Protein AF-C5BWX2-F1 (afdb_monomer)

Solvent-accessible surface area (backbone atoms only — not comparable to full-atom values): 15804 Å² total; per-residue (Å²): 140,82,81,88,73,75,87,66,73,76,82,68,91,39,74,36,52,56,42,40,45,64,75,70,46,86,68,67,69,78,77,65,61,65,49,67,64,48,32,68,63,69,70,42,79,55,42,66,63,49,41,68,62,69,69,54,64,40,29,57,38,23,46,51,8,52,49,30,32,51,51,14,53,51,30,50,54,52,28,53,50,52,53,50,54,53,53,62,56,46,77,82,47,74,57,73,69,42,52,52,50,53,53,50,52,49,55,50,32,56,52,36,49,57,50,19,55,52,32,32,53,43,9,50,43,32,33,52,43,30,52,51,46,50,55,46,50,52,52,44,52,51,47,47,53,55,46,57,50,44,51,59,50,43,57,51,44,52,50,53,38,56,50,53,64,71,69,53,87,71,85,55,67,63,60,52,53,51,39,53,50,50,46,54,50,44,50,53,52,43,40,54,48,51,51,50,44,57,48,51,52,52,53,46,52,54,45,54,50,54,41,50,52,47,52,52,50,42,53,54,59,66,68,58,55,78,73,73,78,78,59,87,72,78,73,66,75,75,68,86,72,82,73,84,85,79,80,92,78,90,79,86,88,83,76,93,80,90,78,84,90,85,86,81,84,88,85,87,81,136

Structure (mmCIF, N/CA/C/O backbone):
data_AF-C5BWX2-F1
#
_entry.id   AF-C5BWX2-F1
#
loop_
_atom_site.group_PDB
_atom_site.id
_atom_site.type_symbol
_atom_site.label_atom_id
_atom_site.label_alt_id
_atom_site.label_comp_id
_atom_site.label_asym_id
_atom_site.label_entity_id
_atom_site.label_seq_id
_atom_site.pdbx_PDB_ins_code
_atom_site.Cartn_x
_atom_site.Cartn_y
_atom_site.Cartn_z
_atom_site.occupancy
_atom_site.B_iso_or_equiv
_atom_site.auth_seq_id
_atom_site.auth_comp_id
_atom_site.auth_asym_id
_atom_site.auth_atom_id
_atom_site.pdbx_PDB_model_num
ATOM 1 N N . MET A 1 1 ? -35.101 -33.115 16.959 1.00 36.25 1 MET A N 1
ATOM 2 C CA . MET A 1 1 ? -34.294 -33.493 15.780 1.00 36.25 1 MET A CA 1
ATOM 3 C C . MET A 1 1 ? -34.216 -32.277 14.873 1.00 36.25 1 MET A C 1
ATOM 5 O O . MET A 1 1 ? -35.011 -32.144 13.954 1.00 36.25 1 MET A O 1
ATOM 9 N N . SER A 1 2 ? -33.331 -31.348 15.236 1.00 34.81 2 SER A N 1
ATOM 10 C CA . SER A 1 2 ? -33.157 -30.043 14.597 1.00 34.81 2 SER A CA 1
ATOM 11 C C . SER A 1 2 ? -32.078 -30.156 13.526 1.00 34.81 2 SER A C 1
ATOM 13 O O . SER A 1 2 ? -30.932 -30.455 13.858 1.00 34.81 2 SER A O 1
ATOM 15 N N . SER A 1 3 ? -32.427 -29.941 12.258 1.00 34.31 3 SER A N 1
ATOM 16 C CA . SER A 1 3 ? -31.430 -29.748 11.207 1.00 34.31 3 SER A CA 1
ATOM 17 C C . SER A 1 3 ? -30.990 -28.285 11.215 1.00 34.31 3 SER A C 1
ATOM 19 O O . SER A 1 3 ? -31.722 -27.405 10.765 1.00 34.31 3 SER A O 1
ATOM 21 N N . LEU A 1 4 ? -29.787 -28.056 11.739 1.00 30.02 4 LEU A N 1
ATOM 22 C CA . LEU A 1 4 ? -28.927 -26.904 11.468 1.00 30.02 4 LEU A CA 1
ATOM 23 C C . LEU A 1 4 ? -28.572 -26.895 9.972 1.00 30.02 4 LEU A C 1
ATOM 25 O O . LEU A 1 4 ? -27.484 -27.290 9.563 1.00 30.02 4 LEU A O 1
ATOM 29 N N . ALA A 1 5 ? -29.536 -26.512 9.141 1.00 30.61 5 ALA A N 1
ATOM 30 C CA . ALA A 1 5 ? -29.282 -26.154 7.761 1.00 30.61 5 ALA A CA 1
ATOM 31 C C . ALA A 1 5 ? -28.664 -24.750 7.755 1.00 30.61 5 ALA A C 1
ATOM 33 O O . ALA A 1 5 ? -29.361 -23.761 7.953 1.00 30.61 5 ALA A O 1
ATOM 34 N N . ALA A 1 6 ? -27.341 -24.726 7.594 1.00 33.28 6 ALA A N 1
ATOM 35 C CA . ALA A 1 6 ? -26.610 -23.760 6.781 1.00 33.28 6 ALA A CA 1
ATOM 36 C C . ALA A 1 6 ? -27.052 -22.290 6.908 1.00 33.28 6 ALA A C 1
ATOM 38 O O . ALA A 1 6 ? -27.634 -21.713 5.994 1.00 33.28 6 ALA A O 1
ATOM 39 N N . LEU A 1 7 ? -26.686 -21.666 8.028 1.00 24.98 7 LEU A N 1
ATOM 40 C CA . LEU A 1 7 ? -26.310 -20.253 8.031 1.00 24.98 7 LEU A CA 1
ATOM 41 C C . LEU A 1 7 ? -24.869 -20.165 7.514 1.00 24.98 7 LEU A C 1
ATOM 43 O O . LEU A 1 7 ? -23.937 -19.960 8.286 1.00 24.98 7 LEU A O 1
ATOM 47 N N . GLU A 1 8 ? -24.671 -20.387 6.217 1.00 26.20 8 GLU A N 1
ATOM 48 C CA . GLU A 1 8 ? -23.526 -19.760 5.564 1.00 26.20 8 GLU A CA 1
ATOM 49 C C . GLU A 1 8 ? -23.960 -18.318 5.296 1.00 26.20 8 GLU A C 1
ATOM 51 O O . GLU A 1 8 ? -24.945 -18.120 4.572 1.00 26.20 8 GLU A O 1
ATOM 56 N N . PRO A 1 9 ? -23.322 -17.301 5.912 1.00 31.61 9 PRO A N 1
ATOM 57 C CA . PRO A 1 9 ? -23.552 -15.942 5.460 1.00 31.61 9 PRO A CA 1
ATOM 58 C C . PRO A 1 9 ? -23.221 -15.911 3.962 1.00 31.61 9 PRO A C 1
ATOM 60 O O . PRO A 1 9 ? -22.235 -16.538 3.554 1.00 31.61 9 PRO A O 1
ATOM 63 N N . PRO A 1 10 ? -24.052 -15.260 3.126 1.00 36.41 10 PRO A N 1
ATOM 64 C CA . PRO A 1 10 ? -23.712 -15.087 1.723 1.00 36.41 10 PRO A CA 1
ATOM 65 C C . PRO A 1 10 ? -22.301 -14.511 1.688 1.00 36.41 10 PRO A C 1
ATOM 67 O O . PRO A 1 10 ? -22.019 -13.583 2.443 1.00 36.41 10 PRO A O 1
ATOM 70 N N . ALA A 1 11 ? -21.409 -15.109 0.895 1.00 40.38 11 ALA A N 1
ATOM 71 C CA . ALA A 1 11 ? -20.086 -14.553 0.669 1.00 40.38 11 ALA A CA 1
ATOM 72 C C . ALA A 1 11 ? -20.297 -13.121 0.176 1.00 40.38 11 ALA A C 1
ATOM 74 O O . ALA A 1 11 ? -20.665 -12.916 -0.983 1.00 40.38 11 ALA A O 1
ATOM 75 N N . GLU A 1 12 ? -20.191 -12.147 1.081 1.00 38.25 12 GLU A N 1
ATOM 76 C CA . GLU A 1 12 ? -20.297 -10.758 0.693 1.00 38.25 12 GLU A CA 1
ATOM 77 C C . GLU A 1 12 ? -19.160 -10.538 -0.304 1.00 38.25 12 GLU A C 1
ATOM 79 O O . GLU A 1 12 ? -18.021 -10.940 -0.025 1.00 38.25 12 GLU A O 1
ATOM 84 N N . PRO A 1 13 ? -19.437 -9.968 -1.487 1.00 44.25 13 PRO A N 1
ATOM 85 C CA . PRO A 1 13 ? -18.388 -9.442 -2.339 1.00 44.25 13 PRO A CA 1
ATOM 86 C C . PRO A 1 13 ? -17.787 -8.242 -1.596 1.00 44.25 13 PRO A C 1
ATOM 88 O O . PRO A 1 13 ? -18.156 -7.095 -1.822 1.00 44.25 13 PRO A O 1
ATOM 91 N N . GLY A 1 14 ? -16.964 -8.535 -0.592 1.00 52.50 14 GLY A N 1
ATOM 92 C CA . GLY A 1 14 ? -16.268 -7.561 0.227 1.00 52.50 14 GLY A CA 1
ATOM 93 C C . GLY A 1 14 ? -15.001 -7.101 -0.475 1.00 52.50 14 GLY A C 1
ATOM 94 O O . GLY A 1 14 ? -14.487 -7.779 -1.367 1.00 52.50 14 GLY A O 1
ATOM 95 N N . ILE A 1 15 ? -14.459 -5.976 -0.017 1.00 52.28 15 ILE A N 1
ATOM 96 C CA . ILE A 1 15 ? -13.191 -5.390 -0.480 1.00 52.28 15 ILE A CA 1
ATOM 97 C C . ILE A 1 15 ? -12.080 -6.450 -0.534 1.00 52.28 15 ILE A C 1
ATOM 99 O O . ILE A 1 15 ? -11.268 -6.481 -1.455 1.00 52.28 15 ILE A O 1
ATOM 103 N N . ALA A 1 16 ? -12.087 -7.382 0.420 1.00 50.94 16 ALA A N 1
ATOM 104 C CA . ALA A 1 16 ? -11.186 -8.520 0.444 1.00 50.94 16 ALA A CA 1
ATOM 105 C C . ALA A 1 16 ? -11.292 -9.439 -0.783 1.00 50.94 16 ALA A C 1
ATOM 107 O O . ALA A 1 16 ? -10.272 -9.936 -1.244 1.00 50.94 16 ALA A O 1
ATOM 108 N N . ALA A 1 17 ? -12.491 -9.702 -1.305 1.00 54.28 17 ALA A N 1
ATOM 109 C CA . ALA A 1 17 ? -12.688 -10.551 -2.477 1.00 54.28 17 ALA A CA 1
ATOM 110 C C . ALA A 1 17 ? -12.175 -9.870 -3.755 1.00 54.28 17 ALA A C 1
ATOM 112 O O . ALA A 1 17 ? -11.525 -10.532 -4.564 1.00 54.28 17 ALA A O 1
ATOM 113 N N . ASP A 1 18 ? -12.380 -8.557 -3.886 1.00 59.28 18 ASP A N 1
ATOM 114 C CA . ASP A 1 18 ? -11.853 -7.763 -5.002 1.00 59.28 18 ASP A CA 1
ATOM 115 C C . ASP A 1 18 ? -10.323 -7.661 -4.938 1.00 59.28 18 ASP A C 1
ATOM 117 O O . ASP A 1 18 ? -9.646 -7.906 -5.934 1.00 59.28 18 ASP A O 1
ATOM 121 N N . LEU A 1 19 ? -9.752 -7.426 -3.753 1.00 52.88 19 LEU A N 1
ATOM 122 C CA . LEU A 1 19 ? -8.299 -7.428 -3.555 1.00 52.88 19 LEU A CA 1
ATOM 123 C C . LEU A 1 19 ? -7.683 -8.816 -3.757 1.00 52.88 19 LEU A C 1
ATOM 125 O O . LEU A 1 19 ? -6.602 -8.917 -4.328 1.00 52.88 19 LEU A O 1
ATOM 129 N N . VAL A 1 20 ? -8.353 -9.901 -3.341 1.00 51.38 20 VAL A N 1
ATOM 130 C CA . VAL A 1 20 ? -7.923 -11.269 -3.685 1.00 51.38 20 VAL A CA 1
ATOM 131 C C . VAL A 1 20 ? -7.981 -11.458 -5.194 1.00 51.38 20 VAL A C 1
ATOM 133 O O . VAL A 1 20 ? -7.049 -12.024 -5.753 1.00 51.38 20 VAL A O 1
ATOM 136 N N . ALA A 1 21 ? -9.027 -10.992 -5.872 1.00 55.97 21 ALA A N 1
ATOM 137 C CA . ALA A 1 21 ? -9.137 -11.102 -7.321 1.00 55.97 21 ALA A CA 1
ATOM 138 C C . ALA A 1 21 ? -8.054 -10.292 -8.052 1.00 55.97 21 ALA A C 1
ATOM 140 O O . ALA A 1 21 ? -7.568 -10.761 -9.073 1.00 55.97 21 ALA A O 1
ATOM 141 N N . VAL A 1 22 ? -7.608 -9.149 -7.523 1.00 53.91 22 VAL A N 1
ATOM 142 C CA . VAL A 1 22 ? -6.451 -8.402 -8.052 1.00 53.91 22 VAL A CA 1
ATOM 143 C C . VAL A 1 22 ? -5.130 -9.113 -7.726 1.00 53.91 22 VAL A C 1
ATOM 145 O O . VAL A 1 22 ? -4.283 -9.286 -8.598 1.00 53.91 22 VAL A O 1
ATOM 148 N N . ALA A 1 23 ? -4.968 -9.617 -6.502 1.00 45.41 23 ALA A N 1
ATOM 149 C CA . ALA A 1 23 ? -3.753 -10.307 -6.065 1.00 45.41 23 ALA A CA 1
ATOM 150 C C . ALA A 1 23 ? -3.565 -11.696 -6.711 1.00 45.41 23 ALA A C 1
ATOM 152 O O . ALA A 1 23 ? -2.438 -12.166 -6.858 1.00 45.41 23 ALA A O 1
ATOM 153 N N . THR A 1 24 ? -4.658 -12.369 -7.086 1.00 45.50 24 THR A N 1
ATOM 154 C CA . THR A 1 24 ? -4.663 -13.745 -7.623 1.00 45.50 24 THR A CA 1
ATOM 155 C C . THR A 1 24 ? -5.149 -13.843 -9.073 1.00 45.50 24 THR A C 1
ATOM 157 O O . THR A 1 24 ? -5.007 -14.893 -9.707 1.00 45.50 24 THR A O 1
ATOM 160 N N . GLY A 1 25 ? -5.704 -12.767 -9.630 1.00 41.38 25 GLY A N 1
ATOM 161 C CA . GLY A 1 25 ? -6.254 -12.721 -10.979 1.00 41.38 25 GLY A CA 1
ATOM 162 C C . GLY A 1 25 ? -5.187 -12.561 -12.056 1.00 41.38 25 GLY A C 1
ATOM 163 O O . GLY A 1 25 ? -4.419 -11.613 -12.061 1.00 41.38 25 GLY A O 1
ATOM 164 N N . ARG A 1 26 ? -5.200 -13.513 -13.000 1.00 39.62 26 ARG A N 1
ATOM 165 C CA . ARG A 1 26 ? -4.509 -13.538 -14.306 1.00 39.62 26 ARG A CA 1
ATOM 166 C C . ARG A 1 26 ? -3.065 -13.024 -14.326 1.00 39.62 26 ARG A C 1
ATOM 168 O O . ARG A 1 26 ? -2.760 -11.950 -14.824 1.00 39.62 26 ARG A O 1
ATOM 175 N N . GLY A 1 27 ? -2.181 -13.955 -13.981 1.00 42.16 27 GLY A N 1
ATOM 176 C CA . GLY A 1 27 ? -0.747 -13.853 -14.203 1.00 42.16 27 GLY A CA 1
ATOM 177 C C . GLY A 1 27 ? -0.084 -13.423 -12.917 1.00 42.16 27 GLY A C 1
ATOM 178 O O . GLY A 1 27 ? -0.082 -12.248 -12.593 1.00 42.16 27 GLY A O 1
ATOM 179 N N . SER A 1 28 ? 0.448 -14.392 -12.171 1.00 47.91 28 SER A N 1
ATOM 180 C CA . SER A 1 28 ? 1.296 -14.136 -11.009 1.00 47.91 28 SER A CA 1
ATOM 181 C C . SER A 1 28 ? 2.415 -13.190 -11.430 1.00 47.91 28 SER A C 1
ATOM 183 O O . SER A 1 28 ? 3.443 -13.612 -11.963 1.00 47.91 28 SER A O 1
ATOM 185 N N . TRP A 1 29 ? 2.210 -11.902 -11.203 1.00 53.12 29 TRP A N 1
ATOM 186 C CA . TRP A 1 29 ? 3.197 -10.868 -11.444 1.00 53.12 29 TRP A CA 1
ATOM 187 C C . TRP A 1 29 ? 4.442 -11.089 -10.555 1.00 53.12 29 TRP A C 1
ATOM 189 O O . TRP A 1 29 ? 5.531 -10.595 -10.792 1.00 53.12 29 TRP A O 1
ATOM 199 N N . LEU A 1 30 ? 4.358 -11.959 -9.553 1.00 43.94 30 LEU A N 1
ATOM 200 C CA . LEU A 1 30 ? 5.512 -12.415 -8.781 1.00 43.94 30 LEU A CA 1
ATOM 201 C C . LEU A 1 30 ? 6.407 -13.412 -9.536 1.00 43.94 30 LEU A C 1
ATOM 203 O O . LEU A 1 30 ? 7.553 -13.615 -9.146 1.00 43.94 30 LEU A O 1
ATOM 207 N N . SER A 1 31 ? 5.898 -14.062 -10.586 1.00 48.91 31 SER A N 1
ATOM 208 C CA . SER A 1 31 ? 6.658 -14.999 -11.430 1.00 48.91 31 SER A CA 1
ATOM 209 C C . SER A 1 31 ? 7.334 -14.338 -12.636 1.00 48.91 31 SER A C 1
ATOM 211 O O . SER A 1 31 ? 8.161 -14.978 -13.279 1.00 48.91 31 SER A O 1
ATOM 213 N N . TRP A 1 32 ? 7.013 -13.071 -12.933 1.00 48.34 32 TRP A N 1
ATOM 214 C CA . TRP A 1 32 ? 7.481 -12.358 -14.127 1.00 48.34 32 TRP A CA 1
ATOM 215 C C . TRP A 1 32 ? 8.691 -11.442 -13.893 1.00 48.34 32 TRP A C 1
ATOM 217 O O . TRP A 1 32 ? 9.119 -10.766 -14.820 1.00 48.34 32 TRP A O 1
ATOM 227 N N . LEU A 1 33 ? 9.223 -11.351 -12.666 1.00 49.28 33 LEU A N 1
ATOM 228 C CA . LEU A 1 33 ? 10.355 -10.475 -12.354 1.00 49.28 33 LEU A CA 1
ATOM 229 C C . LEU A 1 33 ? 11.637 -11.087 -12.921 1.00 49.28 33 LEU A C 1
ATOM 231 O O . LEU A 1 33 ? 12.346 -11.792 -12.224 1.00 49.28 33 LEU A O 1
ATOM 235 N N . VAL A 1 34 ? 11.906 -10.847 -14.206 1.00 51.09 34 VAL A N 1
ATOM 236 C CA . VAL A 1 34 ? 13.201 -11.174 -14.815 1.00 51.09 34 VAL A CA 1
ATOM 237 C C . VAL A 1 34 ? 14.225 -10.114 -14.371 1.00 51.09 34 VAL A C 1
ATOM 239 O O . VAL A 1 34 ? 14.018 -8.936 -14.682 1.00 51.09 34 VAL A O 1
ATOM 242 N N . PRO A 1 35 ? 15.294 -10.491 -13.649 1.00 56.97 35 PRO A N 1
ATOM 243 C CA . PRO A 1 35 ? 16.268 -9.559 -13.070 1.00 56.97 35 PR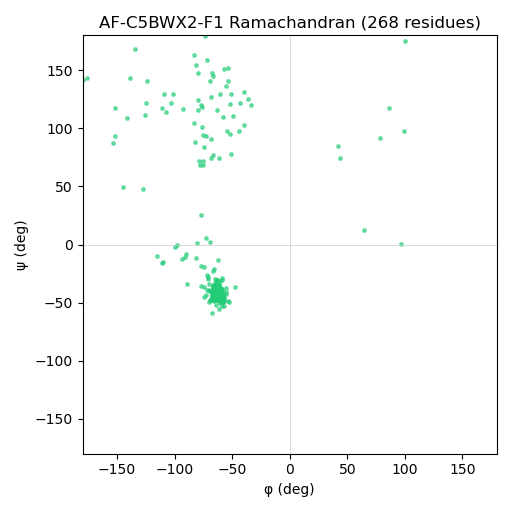O A CA 1
ATOM 244 C C . PRO A 1 35 ? 17.104 -8.798 -14.116 1.00 56.97 35 PRO A C 1
ATOM 246 O O . PRO A 1 35 ? 17.559 -7.687 -13.840 1.00 56.97 35 PRO A O 1
ATOM 249 N N . ASP A 1 36 ? 17.236 -9.333 -15.333 1.00 61.22 36 ASP A N 1
ATOM 250 C CA . ASP A 1 36 ? 18.156 -8.820 -16.359 1.00 61.22 36 ASP A CA 1
ATOM 251 C C . ASP A 1 36 ? 17.874 -7.373 -16.793 1.00 61.22 36 ASP A C 1
ATOM 253 O O . ASP A 1 36 ? 18.805 -6.597 -16.993 1.00 61.22 36 ASP A O 1
ATOM 257 N N . LEU A 1 37 ? 16.605 -6.971 -16.892 1.00 55.16 37 LEU A N 1
ATOM 258 C CA . LEU A 1 37 ? 16.218 -5.662 -17.434 1.00 55.16 37 LEU A CA 1
ATOM 259 C C . LEU A 1 37 ? 16.499 -4.502 -16.483 1.00 55.16 37 LEU A C 1
ATOM 261 O O . LEU A 1 37 ? 17.057 -3.469 -16.848 1.00 55.16 37 LEU A O 1
ATOM 265 N N . VAL A 1 38 ? 16.141 -4.693 -15.222 1.00 56.34 38 VAL A N 1
ATOM 266 C CA . VAL A 1 38 ? 16.401 -3.703 -14.183 1.00 56.34 38 VAL A CA 1
ATOM 267 C C . VAL A 1 38 ? 17.891 -3.663 -13.858 1.00 56.34 38 VAL A C 1
ATOM 269 O O . VAL A 1 38 ? 18.453 -2.582 -13.683 1.00 56.34 38 VAL A O 1
ATOM 272 N N . GLN A 1 39 ? 18.553 -4.820 -13.818 1.00 65.31 39 GLN A N 1
ATOM 273 C CA . GLN A 1 39 ? 19.995 -4.867 -13.626 1.00 65.31 39 GLN A CA 1
ATOM 274 C C . GLN A 1 39 ? 20.734 -4.171 -14.778 1.00 65.31 39 GLN A C 1
ATOM 276 O O . GLN A 1 39 ? 21.732 -3.499 -14.526 1.00 65.31 39 GLN A O 1
ATOM 281 N N . ARG A 1 40 ? 20.219 -4.255 -16.012 1.00 65.75 40 ARG A N 1
ATOM 282 C CA . ARG A 1 40 ? 20.761 -3.544 -17.175 1.00 65.75 40 ARG A CA 1
ATOM 283 C C . ARG A 1 40 ? 20.696 -2.021 -17.023 1.00 65.75 40 ARG A C 1
ATOM 285 O O . ARG A 1 40 ? 21.706 -1.368 -17.262 1.00 65.75 40 ARG A O 1
ATOM 292 N N . PHE A 1 41 ? 19.556 -1.458 -16.617 1.00 65.06 41 PHE A N 1
ATOM 293 C CA . PHE A 1 41 ? 19.386 0.005 -16.563 1.00 65.06 41 PHE A CA 1
ATOM 294 C C . PHE A 1 41 ? 19.794 0.648 -15.232 1.00 65.06 41 PHE A C 1
ATOM 296 O O . PHE A 1 41 ? 20.296 1.769 -15.224 1.00 65.06 41 PHE A O 1
ATOM 303 N N . LEU A 1 42 ? 19.598 -0.037 -14.104 1.00 58.88 42 LEU A N 1
ATOM 304 C CA . LEU A 1 42 ? 19.866 0.508 -12.768 1.00 58.88 42 LEU A CA 1
ATOM 305 C C . LEU A 1 42 ? 21.056 -0.147 -12.061 1.00 58.88 42 LEU A C 1
ATOM 307 O O . LEU A 1 42 ? 21.524 0.381 -11.054 1.00 58.88 42 LEU A O 1
ATOM 311 N N . GLY A 1 43 ? 21.524 -1.313 -12.515 1.00 60.78 43 GLY A N 1
ATOM 312 C CA . GLY A 1 43 ? 22.516 -2.102 -11.774 1.00 60.78 43 GLY A CA 1
ATOM 313 C C . GLY A 1 43 ? 22.010 -2.616 -10.418 1.00 60.78 43 GLY A C 1
ATOM 314 O O . GLY A 1 43 ? 22.810 -3.076 -9.604 1.00 60.78 43 GLY A O 1
ATOM 315 N N . ILE A 1 44 ? 20.701 -2.528 -10.158 1.00 57.38 44 ILE A N 1
ATOM 316 C CA . ILE A 1 44 ? 20.055 -2.925 -8.904 1.00 57.38 44 ILE A CA 1
ATOM 317 C C . ILE A 1 44 ? 19.225 -4.184 -9.157 1.00 57.38 44 ILE A C 1
ATOM 319 O O . ILE A 1 44 ? 18.397 -4.220 -10.063 1.00 57.38 44 ILE A O 1
ATOM 323 N N . ASP A 1 45 ? 19.410 -5.201 -8.319 1.00 64.12 45 ASP A N 1
ATOM 324 C CA . ASP A 1 45 ? 18.521 -6.360 -8.266 1.00 64.12 45 ASP A CA 1
ATOM 325 C C . ASP A 1 45 ? 17.212 -5.967 -7.553 1.00 64.12 45 ASP A C 1
ATOM 327 O O . ASP A 1 45 ? 17.132 -5.944 -6.321 1.00 64.12 45 ASP A O 1
ATOM 331 N N . LEU A 1 46 ? 16.191 -5.587 -8.331 1.00 56.25 46 LEU A N 1
ATOM 332 C CA . LEU A 1 46 ? 14.855 -5.292 -7.803 1.00 56.25 46 LEU A CA 1
ATOM 333 C C . LEU A 1 46 ? 14.023 -6.559 -7.564 1.00 56.25 46 LEU A C 1
ATOM 335 O O . LEU A 1 46 ? 12.991 -6.455 -6.908 1.00 56.25 46 LEU A O 1
ATOM 339 N N . GLU A 1 47 ? 14.414 -7.743 -8.041 1.00 59.16 47 GLU A N 1
ATOM 340 C CA . GLU A 1 47 ? 13.549 -8.932 -8.004 1.00 59.16 47 GLU A CA 1
ATOM 341 C C . GLU A 1 47 ? 13.191 -9.310 -6.567 1.00 59.16 47 GLU A C 1
ATOM 343 O O . GLU A 1 47 ? 12.014 -9.381 -6.198 1.00 59.16 47 GLU A O 1
ATOM 348 N N . LYS A 1 48 ? 14.214 -9.505 -5.737 1.00 62.38 48 LYS A N 1
ATOM 349 C CA . LYS A 1 48 ? 14.026 -10.004 -4.376 1.00 62.38 48 LYS A CA 1
ATOM 350 C C . LYS A 1 48 ? 13.277 -9.008 -3.477 1.00 62.38 48 LYS A C 1
ATOM 352 O O . LYS A 1 48 ? 12.285 -9.412 -2.871 1.00 62.38 48 LYS A O 1
ATOM 357 N N . PRO A 1 49 ? 13.640 -7.707 -3.435 1.00 59.31 49 PRO A N 1
ATOM 358 C CA . PRO A 1 49 ? 12.900 -6.729 -2.642 1.00 59.31 49 PRO A CA 1
ATOM 359 C C . PRO A 1 49 ? 11.458 -6.544 -3.118 1.00 59.31 49 PRO A C 1
ATOM 361 O O . PRO A 1 49 ? 10.576 -6.381 -2.281 1.00 59.31 49 PRO A O 1
ATOM 364 N N . THR A 1 50 ? 11.208 -6.583 -4.433 1.00 58.78 50 THR A N 1
ATOM 365 C CA . THR A 1 50 ? 9.866 -6.386 -5.010 1.00 58.78 50 THR A CA 1
ATOM 366 C C . THR A 1 50 ? 8.936 -7.526 -4.657 1.00 58.78 50 THR A C 1
ATOM 368 O O . THR A 1 50 ? 7.798 -7.296 -4.244 1.00 58.78 50 THR A O 1
ATOM 371 N N . ARG A 1 51 ? 9.434 -8.757 -4.811 1.00 63.25 51 ARG A N 1
ATOM 372 C CA . ARG A 1 51 ? 8.687 -9.962 -4.482 1.00 63.25 51 ARG A CA 1
ATOM 373 C C . ARG A 1 51 ? 8.322 -9.955 -3.006 1.00 63.25 51 ARG A C 1
ATOM 375 O O . ARG A 1 51 ? 7.153 -10.100 -2.683 1.00 63.25 51 ARG A O 1
ATOM 382 N N . ASP A 1 52 ? 9.288 -9.692 -2.134 1.00 66.81 52 ASP A N 1
ATOM 383 C CA . ASP A 1 52 ? 9.053 -9.678 -0.691 1.00 66.81 52 ASP A CA 1
ATOM 384 C C . ASP A 1 52 ? 8.126 -8.526 -0.262 1.00 66.81 52 ASP A C 1
ATOM 386 O O . ASP A 1 52 ? 7.313 -8.711 0.641 1.00 66.81 52 ASP A O 1
ATOM 390 N N . ARG A 1 53 ? 8.201 -7.353 -0.920 1.00 64.44 53 ARG A N 1
ATOM 391 C CA . ARG A 1 53 ? 7.322 -6.209 -0.620 1.00 64.44 53 ARG A CA 1
ATOM 392 C C . ARG A 1 53 ? 5.887 -6.499 -0.999 1.00 64.44 53 ARG A C 1
ATOM 394 O O . ARG A 1 53 ? 5.008 -6.412 -0.160 1.00 64.44 53 ARG A O 1
ATOM 401 N N . PHE A 1 54 ? 5.644 -6.796 -2.269 1.00 68.44 54 PHE A N 1
ATOM 402 C CA . PHE A 1 54 ? 4.300 -6.772 -2.827 1.00 68.44 54 PHE A CA 1
ATOM 403 C C . PHE A 1 54 ? 3.609 -8.146 -2.774 1.00 68.44 54 PHE A C 1
ATOM 405 O O . PHE A 1 54 ? 2.392 -8.194 -2.929 1.00 68.44 54 PHE A O 1
ATOM 412 N N . ALA A 1 55 ? 4.321 -9.246 -2.481 1.00 68.12 55 ALA A N 1
ATOM 413 C CA . ALA A 1 55 ? 3.712 -10.565 -2.236 1.00 68.12 55 ALA A CA 1
ATOM 414 C C . ALA A 1 55 ? 2.969 -10.688 -0.895 1.00 68.12 55 ALA A C 1
ATOM 416 O O . ALA A 1 55 ? 2.546 -11.789 -0.538 1.00 68.12 55 ALA A O 1
ATOM 417 N N . GLY A 1 56 ? 2.835 -9.601 -0.132 1.00 70.25 56 GLY A N 1
ATOM 418 C CA . GLY A 1 56 ? 2.058 -9.596 1.103 1.00 70.25 56 GLY A CA 1
ATOM 419 C C . GLY A 1 56 ? 0.601 -10.024 0.885 1.00 70.25 56 GLY A C 1
ATOM 420 O O . GLY A 1 56 ? 0.017 -9.800 -0.175 1.00 70.25 56 GLY A O 1
ATOM 421 N N . ASP A 1 57 ? -0.013 -10.617 1.914 1.00 77.88 57 ASP A N 1
ATOM 422 C CA . ASP A 1 57 ? -1.457 -10.887 1.931 1.00 77.88 57 ASP A CA 1
ATOM 423 C C . ASP A 1 57 ? -2.230 -9.582 2.194 1.00 77.88 57 ASP A C 1
ATOM 425 O O . ASP A 1 57 ? -2.755 -9.349 3.284 1.00 77.88 57 ASP A O 1
ATOM 429 N N . TRP A 1 58 ? -2.268 -8.695 1.196 1.00 84.31 58 TRP A N 1
ATOM 430 C CA . TRP A 1 58 ? -2.967 -7.405 1.278 1.00 84.31 58 TRP A CA 1
ATOM 431 C C . TRP A 1 58 ? -4.470 -7.572 1.456 1.00 84.31 58 TRP A C 1
ATOM 433 O O . TRP A 1 58 ? -5.107 -6.777 2.141 1.00 84.31 58 TRP A O 1
ATOM 443 N N . ALA A 1 59 ? -5.035 -8.648 0.912 1.00 78.94 59 ALA A N 1
ATOM 444 C CA . ALA A 1 59 ? -6.415 -9.004 1.187 1.00 78.94 59 ALA A CA 1
ATOM 445 C C . ALA A 1 59 ? -6.614 -9.404 2.654 1.00 78.94 59 ALA A C 1
ATOM 447 O O . ALA A 1 59 ? -7.600 -9.011 3.271 1.00 78.94 59 ALA A O 1
ATOM 448 N N . GLY A 1 60 ? -5.682 -10.160 3.236 1.00 80.19 60 GLY A N 1
ATOM 449 C CA . GLY A 1 60 ? -5.639 -10.435 4.670 1.00 80.19 60 GLY A CA 1
ATOM 450 C C . GLY A 1 60 ? -5.526 -9.163 5.499 1.00 80.19 60 GLY A C 1
ATOM 451 O O . GLY A 1 60 ? -6.237 -9.031 6.493 1.00 80.19 60 GLY A O 1
ATOM 452 N N . LEU A 1 61 ? -4.711 -8.202 5.059 1.00 83.44 61 LEU A N 1
ATOM 453 C CA . LEU A 1 61 ? -4.585 -6.894 5.701 1.00 83.44 61 LEU A CA 1
ATOM 454 C C . LEU A 1 61 ? -5.903 -6.105 5.657 1.00 83.44 61 LEU A C 1
ATOM 456 O O . LEU A 1 61 ? -6.331 -5.583 6.685 1.00 83.44 61 LEU A O 1
ATOM 460 N N . ALA A 1 62 ? -6.579 -6.073 4.507 1.00 85.50 62 ALA A N 1
ATOM 461 C CA . ALA A 1 62 ? -7.887 -5.438 4.368 1.00 85.50 62 ALA A CA 1
ATOM 462 C C . ALA A 1 62 ? -8.946 -6.117 5.249 1.00 85.50 62 ALA A C 1
ATOM 464 O O . ALA A 1 62 ? -9.648 -5.428 5.984 1.00 85.50 62 ALA A O 1
ATOM 465 N N . ARG A 1 63 ? -8.998 -7.460 5.270 1.00 87.56 63 ARG A N 1
ATOM 466 C CA . ARG A 1 63 ? -9.882 -8.227 6.173 1.00 87.56 63 ARG A CA 1
ATOM 467 C C . ARG A 1 63 ? -9.604 -7.928 7.640 1.00 87.56 63 ARG A C 1
ATOM 469 O O . ARG A 1 63 ? -10.534 -7.798 8.430 1.00 87.56 63 ARG A O 1
ATOM 476 N N . ALA A 1 64 ? -8.333 -7.823 8.023 1.00 86.88 64 ALA A N 1
ATOM 477 C CA . ALA A 1 64 ? -7.965 -7.419 9.374 1.00 86.88 64 ALA A CA 1
ATOM 478 C C . ALA A 1 64 ? -8.484 -6.006 9.673 1.00 86.88 64 ALA A C 1
ATOM 480 O O . ALA A 1 64 ? -9.056 -5.780 10.738 1.00 86.88 64 ALA A O 1
ATOM 481 N N . GLY A 1 65 ? -8.356 -5.079 8.721 1.00 90.31 65 GLY A N 1
ATOM 482 C CA . GLY A 1 65 ? -8.923 -3.739 8.824 1.00 90.31 65 GLY A CA 1
ATOM 483 C C . GLY A 1 65 ? -10.444 -3.738 9.030 1.00 90.31 65 GLY A C 1
ATOM 484 O O . GLY A 1 65 ? -10.937 -3.133 9.982 1.00 90.31 65 GLY A O 1
ATOM 485 N N . GLU A 1 66 ? -11.183 -4.492 8.216 1.00 91.62 66 GLU A N 1
ATOM 486 C CA . GLU A 1 66 ? -12.635 -4.684 8.353 1.00 91.62 66 GLU A CA 1
ATOM 487 C C . GLU A 1 66 ? -13.015 -5.288 9.715 1.00 91.62 66 GLU A C 1
ATOM 489 O O . GLU A 1 66 ? -13.991 -4.864 10.343 1.00 91.62 66 GLU A O 1
ATOM 494 N N . ALA A 1 67 ? -12.227 -6.244 10.216 1.00 91.62 67 ALA A N 1
ATOM 495 C CA . ALA A 1 67 ? -12.432 -6.840 11.532 1.00 91.62 67 ALA A CA 1
ATOM 496 C C . ALA A 1 67 ? -12.242 -5.814 12.663 1.00 91.62 67 ALA A C 1
ATOM 498 O O . ALA A 1 67 ? -13.053 -5.771 13.590 1.00 91.62 67 ALA A O 1
ATOM 499 N N . PHE A 1 68 ? -11.229 -4.944 12.578 1.00 90.75 68 PHE A N 1
ATOM 500 C CA . PHE A 1 68 ? -11.030 -3.849 13.535 1.00 90.75 68 PHE A CA 1
ATOM 501 C C . PHE A 1 68 ? -12.187 -2.845 13.513 1.00 90.75 68 PHE A C 1
ATOM 503 O O . PHE A 1 68 ? -12.680 -2.455 14.574 1.00 90.75 68 PHE A O 1
ATOM 510 N N . SER A 1 69 ? -12.674 -2.469 12.328 1.00 92.81 69 SER A N 1
ATOM 511 C CA . SER A 1 69 ? -13.851 -1.605 12.193 1.00 92.81 69 SER A CA 1
ATOM 512 C C . SER A 1 69 ? -15.112 -2.257 12.767 1.00 92.81 69 SER A C 1
ATOM 514 O O . SER A 1 69 ? -15.866 -1.600 13.484 1.00 92.81 69 SER A O 1
ATOM 516 N N . SER A 1 70 ? -15.311 -3.556 12.531 1.00 94.25 70 SER A N 1
ATOM 517 C CA . SER A 1 70 ? -16.431 -4.325 13.092 1.00 94.25 70 SER A CA 1
ATOM 518 C C . SER A 1 70 ? -16.360 -4.407 14.618 1.00 94.25 70 SER A C 1
ATOM 520 O O . SER A 1 70 ? -17.370 -4.245 15.304 1.00 94.25 70 SER A O 1
ATOM 522 N N . LEU A 1 71 ? -15.160 -4.591 15.174 1.00 94.31 71 LEU A N 1
ATOM 523 C CA . LEU A 1 71 ? -14.947 -4.565 16.618 1.00 94.31 71 LEU A CA 1
ATOM 524 C C . LEU A 1 71 ? -15.220 -3.172 17.202 1.00 94.31 71 LEU A C 1
ATOM 526 O O . LEU A 1 71 ? -15.807 -3.069 18.278 1.00 94.31 71 LEU A O 1
ATOM 530 N N . GLY A 1 72 ? -14.846 -2.103 16.495 1.00 94.06 72 GLY A N 1
ATOM 531 C CA . GLY A 1 72 ? -15.237 -0.736 16.841 1.00 94.06 72 GLY A CA 1
ATOM 532 C C . GLY A 1 72 ? -16.760 -0.566 16.865 1.00 94.06 72 GLY A C 1
ATOM 533 O O . GLY A 1 72 ? -17.310 -0.081 17.853 1.00 94.06 72 GLY A O 1
ATOM 534 N N . ALA A 1 73 ? -17.463 -1.036 15.832 1.00 93.56 73 ALA A N 1
ATOM 535 C CA . ALA A 1 73 ? -18.924 -0.994 15.782 1.00 93.56 73 ALA A CA 1
ATOM 536 C C . ALA A 1 73 ? -19.556 -1.710 16.989 1.00 93.56 73 ALA A C 1
ATOM 538 O O . ALA A 1 73 ? -20.390 -1.119 17.672 1.00 93.56 73 ALA A O 1
ATOM 539 N N . PHE A 1 74 ? -19.071 -2.909 17.329 1.00 95.69 74 PHE A N 1
ATOM 540 C CA . PHE A 1 74 ? -19.489 -3.634 18.532 1.00 95.69 74 PHE A CA 1
ATOM 541 C C . PHE A 1 74 ? -19.302 -2.818 19.824 1.00 95.69 74 PHE A C 1
ATOM 543 O O . PHE A 1 74 ? -20.200 -2.797 20.662 1.00 95.69 74 PHE A O 1
ATOM 550 N N . HIS A 1 75 ? -18.173 -2.114 19.984 1.00 94.06 75 HIS A N 1
ATOM 551 C CA . HIS A 1 75 ? -17.942 -1.263 21.160 1.00 94.06 75 HIS A CA 1
ATOM 552 C C . HIS A 1 75 ? -18.968 -0.124 21.258 1.00 94.06 75 HIS A C 1
ATOM 554 O O . HIS A 1 75 ? -19.413 0.176 22.359 1.00 94.06 75 HIS A O 1
ATOM 560 N N . THR A 1 76 ? -19.385 0.450 20.124 1.00 94.00 76 THR A N 1
ATOM 561 C CA . THR A 1 76 ? -20.484 1.439 20.072 1.00 94.00 76 THR A CA 1
ATOM 562 C C . THR A 1 76 ? -21.766 0.857 20.652 1.00 94.00 76 THR A C 1
ATOM 564 O O . THR A 1 76 ? -22.339 1.415 21.577 1.00 94.00 76 THR A O 1
ATOM 567 N N . THR A 1 77 ? -22.185 -0.309 20.147 1.00 96.31 77 THR A N 1
ATOM 568 C CA . THR A 1 77 ? -23.424 -0.958 20.591 1.00 96.31 77 THR A CA 1
ATOM 569 C C . THR A 1 77 ? -23.369 -1.288 22.078 1.00 96.31 77 THR A C 1
ATOM 571 O O . THR A 1 77 ? -24.325 -1.022 22.795 1.00 96.31 77 THR A O 1
ATOM 574 N N . LEU A 1 78 ? -22.232 -1.791 22.564 1.00 95.25 78 LEU A N 1
ATOM 575 C CA . LEU A 1 78 ? -22.037 -2.068 23.985 1.00 95.25 78 LEU A CA 1
ATOM 576 C C . LEU A 1 78 ? -22.127 -0.796 24.843 1.00 95.25 78 LEU A C 1
ATOM 578 O O . LEU A 1 78 ? -22.747 -0.816 25.903 1.00 95.25 78 LEU A O 1
ATOM 582 N N . ALA A 1 79 ? -21.491 0.297 24.414 1.00 95.81 79 ALA A N 1
ATOM 583 C CA . ALA A 1 79 ? -21.532 1.573 25.122 1.00 95.81 79 ALA A CA 1
ATOM 584 C C . ALA A 1 79 ? -22.962 2.131 25.192 1.00 95.81 79 ALA A C 1
ATOM 586 O O . ALA A 1 79 ? -23.398 2.549 26.267 1.00 95.81 79 ALA A O 1
ATOM 587 N N . ASP A 1 80 ? -23.693 2.076 24.077 1.00 96.50 80 ASP A N 1
ATOM 588 C CA . ASP A 1 80 ? -25.084 2.520 23.981 1.00 96.50 80 ASP A CA 1
ATOM 589 C C . ASP A 1 80 ? -26.005 1.692 24.891 1.00 96.50 80 ASP A C 1
ATOM 591 O O . ASP A 1 80 ? -26.772 2.264 25.668 1.00 96.50 80 ASP A O 1
ATOM 595 N N . GLU A 1 81 ? -25.890 0.358 24.861 1.00 97.44 81 GLU A N 1
ATOM 596 C CA . GLU A 1 81 ? -26.676 -0.547 25.712 1.00 97.44 81 GLU A CA 1
ATOM 597 C C . GLU A 1 81 ? -26.394 -0.307 27.203 1.00 97.44 81 GLU A C 1
ATOM 599 O O . GLU A 1 81 ? -27.323 -0.131 27.990 1.00 97.44 81 GLU A O 1
ATOM 604 N N . VAL A 1 82 ? -25.119 -0.206 27.603 1.00 96.19 82 VAL A N 1
ATOM 605 C CA . VAL A 1 82 ? -24.751 0.068 29.004 1.00 96.19 82 VAL A CA 1
ATOM 606 C C . VAL A 1 82 ? -25.265 1.436 29.452 1.00 96.19 82 VAL A C 1
ATOM 608 O O . VAL A 1 82 ? -25.758 1.571 30.576 1.00 96.19 82 VAL A O 1
ATOM 611 N N . ALA A 1 83 ? -25.159 2.463 28.607 1.00 95.75 83 ALA A N 1
ATOM 612 C CA . ALA A 1 83 ? -25.652 3.799 28.922 1.00 95.75 83 ALA A CA 1
ATOM 613 C C . ALA A 1 83 ? -27.180 3.816 29.087 1.00 95.75 83 ALA A C 1
ATOM 615 O O . ALA A 1 83 ? -27.685 4.424 30.038 1.00 95.75 83 ALA A O 1
ATOM 616 N N . GLN A 1 84 ? -27.900 3.123 28.203 1.00 96.00 84 GLN A N 1
ATOM 617 C CA . GLN A 1 84 ? -29.352 2.994 28.259 1.00 96.00 84 GLN A CA 1
ATOM 618 C C . GLN A 1 84 ? -29.801 2.242 29.519 1.00 96.00 84 GLN A C 1
ATOM 620 O O . GLN A 1 84 ? -30.576 2.788 30.303 1.00 96.00 84 GLN A O 1
ATOM 625 N N . ASP A 1 85 ? -29.242 1.062 29.788 1.00 95.38 85 ASP A N 1
ATOM 626 C CA . ASP A 1 85 ? -29.589 0.257 30.966 1.00 95.38 85 ASP A CA 1
ATOM 627 C C . ASP A 1 85 ? -29.268 0.994 32.277 1.00 95.38 85 ASP A C 1
ATOM 629 O O . ASP A 1 85 ? -30.021 0.933 33.253 1.00 95.38 85 ASP A O 1
ATOM 633 N N . THR A 1 86 ? -28.169 1.758 32.305 1.00 94.25 86 THR A N 1
ATOM 634 C CA . THR A 1 86 ? -27.817 2.610 33.454 1.00 94.25 86 THR A CA 1
ATOM 635 C C . THR A 1 86 ? -28.861 3.704 33.691 1.00 94.25 86 THR A C 1
ATOM 637 O O . THR A 1 86 ? -29.146 4.050 34.843 1.00 94.25 86 THR A O 1
ATOM 640 N N . SER A 1 87 ? -29.419 4.270 32.618 1.00 93.62 87 SER A N 1
ATOM 641 C CA . SER A 1 87 ? -30.493 5.261 32.695 1.00 93.62 87 SER A CA 1
ATOM 642 C C . SER A 1 87 ? -31.786 4.633 33.219 1.00 93.62 87 SER A C 1
ATOM 644 O O . SER A 1 87 ? -32.402 5.196 34.127 1.00 93.62 87 SER A O 1
ATOM 646 N N . ASP A 1 88 ? -32.148 3.454 32.713 1.00 94.19 88 ASP A N 1
ATOM 647 C CA . ASP A 1 88 ? -33.383 2.747 33.067 1.00 94.19 88 ASP A CA 1
ATOM 648 C C . ASP A 1 88 ? -33.380 2.293 34.532 1.00 94.19 88 ASP A C 1
ATOM 650 O O . ASP A 1 88 ? -34.309 2.583 35.282 1.00 94.19 88 ASP A O 1
ATOM 654 N N . VAL A 1 89 ? -32.291 1.674 35.003 1.00 92.25 89 VAL A N 1
ATOM 655 C CA . VAL A 1 89 ? -32.135 1.323 36.429 1.00 92.25 89 VAL A CA 1
ATOM 656 C C . VAL A 1 89 ? -32.064 2.582 37.302 1.00 92.25 89 VAL A C 1
ATOM 658 O O . VAL A 1 89 ? -32.466 2.592 38.471 1.00 92.25 89 VAL A O 1
ATOM 661 N N . GLY A 1 90 ? -31.549 3.672 36.737 1.00 89.81 90 GLY A N 1
ATOM 662 C CA . GLY A 1 90 ? -31.370 4.938 37.419 1.00 89.81 90 GLY A CA 1
ATOM 663 C C . GLY A 1 90 ? -32.669 5.637 37.823 1.00 89.81 90 GLY A C 1
ATOM 664 O O . GLY A 1 90 ? -32.594 6.470 38.726 1.00 89.81 90 GLY A O 1
ATOM 665 N N . SER A 1 91 ? -33.824 5.337 37.222 1.00 91.62 91 SER A N 1
ATOM 666 C CA . SER A 1 91 ? -35.079 6.022 37.574 1.00 91.62 91 SER A CA 1
ATOM 667 C C . SER A 1 91 ? -35.587 5.647 38.966 1.00 91.62 91 SER A C 1
ATOM 669 O O . SER A 1 91 ? -36.124 6.499 39.676 1.00 91.62 91 SER A O 1
ATOM 671 N N . ASP A 1 92 ? -35.360 4.396 39.371 1.00 93.62 92 ASP A N 1
ATOM 672 C CA . ASP A 1 92 ? -35.967 3.809 40.570 1.00 93.62 92 ASP A CA 1
ATOM 673 C C . ASP A 1 92 ? -34.943 3.578 41.693 1.00 93.62 92 ASP A C 1
ATOM 675 O O . ASP A 1 92 ? -35.304 3.398 42.860 1.00 93.62 92 ASP A O 1
ATOM 679 N N . TRP A 1 93 ? -33.647 3.620 41.366 1.00 95.38 93 TRP A N 1
ATOM 680 C CA . TRP A 1 93 ? -32.560 3.408 42.315 1.00 95.38 93 TRP A CA 1
ATOM 681 C C . TRP A 1 93 ? -31.888 4.724 42.734 1.00 95.38 93 TRP A C 1
ATOM 683 O O . TRP A 1 93 ? -31.357 5.472 41.913 1.00 95.38 93 TRP A O 1
ATOM 693 N N . SER A 1 94 ? -31.868 5.024 44.036 1.00 96.19 94 SER A N 1
ATOM 694 C CA . SER A 1 94 ? -31.277 6.255 44.586 1.00 96.19 94 SER A CA 1
ATOM 695 C C . SER A 1 94 ? -30.389 6.002 45.811 1.00 96.19 94 SER A C 1
ATOM 697 O O . SER A 1 94 ? -30.366 4.904 46.370 1.00 96.19 94 SER A O 1
ATOM 699 N N . GLY A 1 95 ? -29.630 7.028 46.210 1.00 95.56 95 GLY A N 1
ATOM 700 C CA . GLY A 1 95 ? -28.658 6.987 47.306 1.00 95.56 95 GLY A CA 1
ATOM 701 C C . GLY A 1 95 ? -27.210 6.818 46.833 1.00 95.56 95 GLY A C 1
ATOM 702 O O . GLY A 1 95 ? -26.944 6.611 45.650 1.00 95.56 95 GLY A O 1
ATOM 703 N N . ASN A 1 96 ? -26.265 6.882 47.774 1.00 94.19 96 ASN A N 1
ATOM 704 C CA . ASN A 1 96 ? -24.821 6.908 47.490 1.00 94.19 96 ASN A CA 1
ATOM 705 C C . ASN A 1 96 ? -24.343 5.727 46.626 1.00 94.19 96 ASN A C 1
ATOM 707 O O . ASN A 1 96 ? -23.487 5.892 45.762 1.00 94.19 96 ASN A O 1
ATOM 711 N N . ALA A 1 97 ? -24.909 4.534 46.837 1.00 91.62 97 ALA A N 1
ATOM 712 C CA . ALA A 1 97 ? -24.566 3.350 46.049 1.00 91.62 97 ALA A CA 1
ATOM 713 C C . ALA A 1 97 ? -24.976 3.499 44.574 1.00 91.62 97 ALA A C 1
ATOM 715 O O . ALA A 1 97 ? -24.198 3.158 43.685 1.00 91.62 97 ALA A O 1
ATOM 716 N N . ALA A 1 98 ? -26.163 4.059 44.318 1.00 93.38 98 ALA A N 1
ATOM 717 C CA . ALA A 1 98 ? -26.640 4.324 42.965 1.00 93.38 98 ALA A CA 1
ATOM 718 C C . ALA A 1 98 ? -25.753 5.363 42.263 1.00 93.38 98 ALA A C 1
ATOM 720 O O . ALA A 1 98 ? -25.411 5.209 41.095 1.00 93.38 98 ALA A O 1
ATOM 721 N N . GLU A 1 99 ? -25.337 6.416 42.971 1.00 92.62 99 GLU A N 1
ATOM 722 C CA . GLU A 1 99 ? -24.438 7.438 42.425 1.00 92.62 99 GLU A CA 1
ATOM 723 C C . GLU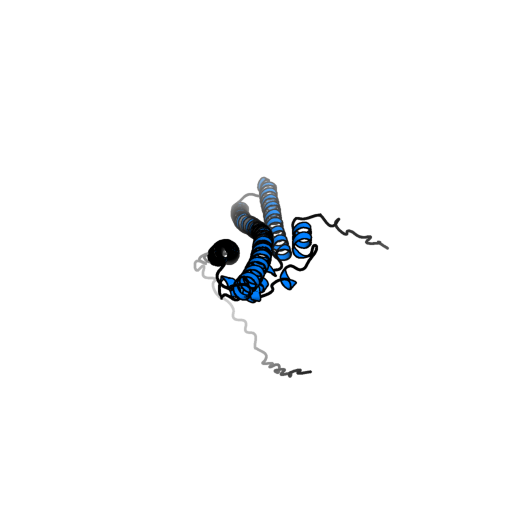 A 1 99 ? -23.059 6.878 42.067 1.00 92.62 99 GLU A C 1
ATOM 725 O O . GLU A 1 99 ? -22.574 7.129 40.962 1.00 92.62 99 GLU A O 1
ATOM 730 N N . ALA A 1 100 ? -22.464 6.076 42.955 1.00 91.25 100 ALA A N 1
ATOM 731 C CA . ALA A 1 100 ? -21.182 5.422 42.706 1.00 91.25 100 ALA A CA 1
ATOM 732 C C . ALA A 1 100 ? -21.252 4.467 41.503 1.00 91.25 100 ALA A C 1
ATOM 734 O O . ALA A 1 100 ? -20.376 4.497 40.641 1.00 91.25 100 ALA A O 1
ATOM 735 N N . ALA A 1 101 ? -22.322 3.672 41.399 1.00 92.44 101 ALA A N 1
ATOM 736 C CA . ALA A 1 101 ? -22.534 2.779 40.263 1.00 92.44 101 ALA A CA 1
ATOM 737 C C . ALA A 1 101 ? -22.703 3.549 38.943 1.00 92.44 101 ALA A C 1
ATOM 739 O O . ALA A 1 101 ? -22.064 3.209 37.951 1.00 92.44 101 ALA A O 1
ATOM 740 N N . ARG A 1 102 ? -23.493 4.633 38.923 1.00 93.31 102 ARG A N 1
ATOM 741 C CA . ARG A 1 102 ? -23.630 5.485 37.728 1.00 93.31 102 ARG A CA 1
ATOM 742 C C . ARG A 1 102 ? -22.306 6.133 37.330 1.00 93.31 102 ARG A C 1
ATOM 744 O O . ARG A 1 102 ? -22.022 6.242 36.143 1.00 93.31 102 ARG A O 1
ATOM 751 N N . ALA A 1 103 ? -21.512 6.591 38.298 1.00 91.75 103 ALA A N 1
ATOM 752 C CA . ALA A 1 103 ? -20.197 7.163 38.022 1.00 91.75 103 ALA A CA 1
ATOM 753 C C . ALA A 1 103 ? -19.258 6.122 37.395 1.00 91.75 103 ALA A C 1
ATOM 755 O O . ALA A 1 103 ? -18.617 6.416 36.388 1.00 91.75 103 ALA A O 1
ATOM 756 N N . TYR A 1 104 ? -19.246 4.900 37.935 1.00 93.06 104 TYR A N 1
ATOM 757 C CA . TYR A 1 104 ? -18.495 3.782 37.372 1.00 93.06 104 TYR A CA 1
ATOM 758 C C . TYR A 1 104 ? -18.908 3.465 35.932 1.00 93.06 104 TYR A C 1
ATOM 760 O O . TYR A 1 104 ? -18.060 3.431 35.044 1.00 93.06 104 TYR A O 1
ATOM 768 N N . LEU A 1 105 ? -20.207 3.262 35.696 1.00 95.06 105 LEU A N 1
ATOM 769 C CA . LEU A 1 105 ? -20.723 2.864 34.387 1.00 95.06 105 LEU A CA 1
ATOM 770 C C . LEU A 1 105 ? -20.500 3.953 33.334 1.00 95.06 105 LEU A C 1
ATOM 772 O O . LEU A 1 105 ? -20.144 3.626 32.208 1.00 95.06 105 LEU A O 1
ATOM 776 N N . ARG A 1 106 ? -20.593 5.240 33.701 1.00 94.06 106 ARG A N 1
ATOM 777 C CA . ARG A 1 106 ? -20.178 6.338 32.810 1.00 94.06 106 ARG A CA 1
ATOM 778 C C . ARG A 1 106 ? -18.697 6.253 32.449 1.00 94.06 106 ARG A C 1
ATOM 780 O O . ARG A 1 106 ? -18.368 6.312 31.274 1.00 94.06 106 ARG A O 1
ATOM 787 N N . GLY A 1 107 ? -17.821 6.040 33.432 1.00 92.88 107 GLY A N 1
ATOM 788 C CA . GLY A 1 107 ? -16.390 5.862 33.169 1.00 92.88 107 GLY A CA 1
ATOM 789 C C . GLY A 1 107 ? -16.089 4.642 32.288 1.00 92.88 107 GLY A C 1
ATOM 790 O O . GLY A 1 107 ? -15.190 4.692 31.451 1.00 92.88 107 GLY A O 1
ATOM 791 N N . LEU A 1 108 ? -16.858 3.559 32.436 1.00 93.19 108 LEU A N 1
ATOM 792 C CA . LEU A 1 108 ? -16.770 2.388 31.565 1.00 93.19 108 LEU A CA 1
ATOM 793 C C . LEU A 1 108 ? -17.199 2.719 30.129 1.00 93.19 108 LEU A C 1
ATOM 795 O O . LEU A 1 108 ? -16.469 2.379 29.201 1.00 93.19 108 LEU A O 1
ATOM 799 N N . VAL A 1 109 ? -18.342 3.388 29.950 1.00 95.31 109 VAL A N 1
ATOM 800 C CA . VAL A 1 109 ? -18.839 3.840 28.639 1.00 95.31 109 VAL A CA 1
ATOM 801 C C . VAL A 1 109 ? -17.804 4.730 27.951 1.00 95.31 109 VAL A C 1
ATOM 803 O O . VAL A 1 109 ? -17.430 4.453 26.813 1.00 95.31 109 VAL A O 1
ATOM 806 N N . ASP A 1 110 ? -17.254 5.719 28.659 1.00 92.50 110 ASP A N 1
ATOM 807 C CA . ASP A 1 110 ? -16.217 6.612 28.129 1.00 92.50 110 ASP A CA 1
ATOM 808 C C . ASP A 1 110 ? -14.963 5.832 27.690 1.00 92.50 110 ASP A C 1
ATOM 810 O O . ASP A 1 110 ? -14.390 6.092 26.628 1.00 92.50 110 ASP A O 1
ATOM 814 N N . ALA A 1 111 ? -14.542 4.834 28.475 1.00 91.38 111 ALA A N 1
ATOM 815 C CA . ALA A 1 111 ? -13.402 3.986 28.135 1.00 91.38 111 ALA A CA 1
ATOM 816 C C . ALA A 1 111 ? -13.673 3.104 26.901 1.00 91.38 111 ALA A C 1
ATOM 818 O O . ALA A 1 111 ? -12.795 2.948 26.050 1.00 91.38 111 ALA A O 1
ATOM 819 N N . VAL A 1 112 ? -14.874 2.530 26.786 1.00 92.69 112 VAL A N 1
ATOM 820 C CA . VAL A 1 112 ? -15.298 1.723 25.629 1.00 92.69 112 VAL A CA 1
ATOM 821 C C . VAL A 1 112 ? -15.349 2.583 24.362 1.00 92.69 112 VAL A C 1
ATOM 823 O O . VAL A 1 112 ? -14.807 2.179 23.331 1.00 92.69 112 VAL A O 1
ATOM 826 N N . GLU A 1 113 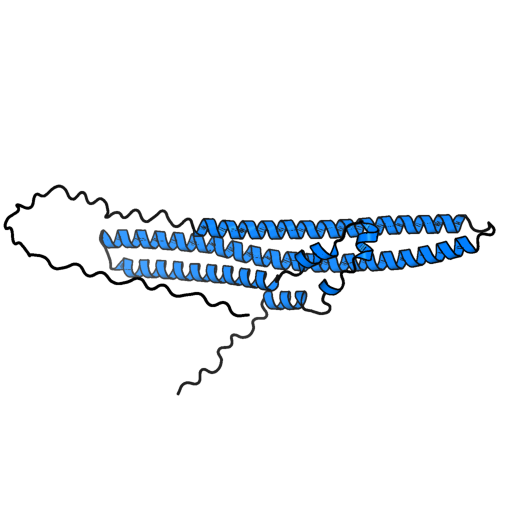? -15.893 3.797 24.450 1.00 92.75 113 GLU A N 1
ATOM 827 C CA . GLU A 1 113 ? -15.930 4.768 23.351 1.00 92.75 113 GLU A CA 1
ATOM 828 C C . GLU A 1 113 ? -14.530 5.219 22.911 1.00 92.75 113 GLU A C 1
ATOM 830 O O . GLU A 1 113 ? -14.243 5.304 21.712 1.00 92.75 113 GLU A O 1
ATOM 835 N N . GLY A 1 114 ? -13.614 5.445 23.858 1.00 90.94 114 GLY A N 1
ATOM 836 C CA . GLY A 1 114 ? -12.214 5.738 23.544 1.00 90.94 114 GLY A CA 1
ATOM 837 C C . GLY A 1 114 ? -11.560 4.619 22.726 1.00 90.94 114 GLY A C 1
ATOM 838 O O . GLY A 1 114 ? -10.898 4.879 21.718 1.00 90.94 114 GLY A O 1
ATOM 839 N N . ARG A 1 115 ? -11.807 3.355 23.097 1.00 91.19 115 ARG A N 1
ATOM 840 C CA . ARG A 1 115 ? -11.303 2.184 22.357 1.00 91.19 115 ARG A CA 1
ATOM 841 C C . ARG A 1 115 ? -11.923 2.068 20.969 1.00 91.19 115 ARG A C 1
ATOM 843 O O . ARG A 1 115 ? -11.202 1.780 20.015 1.00 91.19 115 ARG A O 1
ATOM 850 N N . ARG A 1 116 ? -13.225 2.338 20.827 1.00 94.00 116 ARG A N 1
ATOM 851 C CA . ARG A 1 116 ? -13.916 2.334 19.529 1.00 94.00 116 ARG A CA 1
ATOM 852 C C . ARG A 1 116 ? -13.218 3.227 18.508 1.00 94.00 116 ARG A C 1
ATOM 854 O O . ARG A 1 116 ? -13.007 2.795 17.373 1.00 94.00 116 ARG A O 1
ATOM 861 N N . GLN A 1 117 ? -12.892 4.464 18.883 1.00 91.50 117 GLN A N 1
ATOM 862 C CA . GLN A 1 117 ? -12.284 5.433 17.964 1.00 91.50 117 GLN A CA 1
ATOM 863 C C . GLN A 1 117 ? -10.941 4.926 17.435 1.00 91.50 117 GLN A C 1
ATOM 865 O O . GLN A 1 117 ? -10.700 4.946 16.229 1.00 91.50 117 GLN A O 1
ATOM 870 N N . VAL A 1 118 ? -10.111 4.398 18.335 1.00 92.19 118 VAL A N 1
ATOM 871 C CA . VAL A 1 118 ? -8.797 3.838 18.008 1.00 92.19 118 VAL A CA 1
ATOM 872 C C . VAL A 1 118 ? -8.923 2.625 17.079 1.00 92.19 118 VAL A C 1
ATOM 874 O O . VAL A 1 118 ? -8.250 2.568 16.051 1.00 92.19 118 VAL A O 1
ATOM 877 N N . LEU A 1 119 ? -9.817 1.683 17.398 1.00 91.62 119 LEU A N 1
ATOM 878 C CA . LEU A 1 119 ? -10.052 0.487 16.580 1.00 91.62 119 LEU A CA 1
ATOM 879 C C . LEU A 1 119 ? -10.568 0.847 15.181 1.00 91.62 119 LEU A C 1
ATOM 881 O O . LEU A 1 119 ? -10.092 0.304 14.189 1.00 91.62 119 LEU A O 1
ATOM 885 N N . THR A 1 120 ? -11.500 1.798 15.093 1.00 93.69 120 THR A N 1
ATOM 886 C CA . THR A 1 120 ? -12.076 2.242 13.814 1.00 93.69 120 THR A CA 1
ATOM 887 C C . THR A 1 120 ? -11.025 2.906 12.929 1.00 93.69 120 THR A C 1
ATOM 889 O O . THR A 1 120 ? -10.946 2.609 11.737 1.00 93.69 120 THR A O 1
ATOM 892 N N . GLU A 1 121 ? -10.198 3.782 13.504 1.00 91.69 121 GLU A N 1
ATOM 893 C CA . GLU A 1 121 ? -9.143 4.482 12.768 1.00 91.69 121 GLU A CA 1
ATOM 894 C C . GLU A 1 121 ? -8.071 3.517 12.253 1.00 91.69 121 GLU A C 1
ATOM 896 O O . GLU A 1 121 ? -7.623 3.640 11.113 1.00 91.69 121 GLU A O 1
ATOM 901 N N . VAL A 1 122 ? -7.683 2.522 13.051 1.00 90.94 122 VAL A N 1
ATOM 902 C CA . VAL A 1 122 ? -6.743 1.494 12.590 1.00 90.94 122 VAL A CA 1
ATOM 903 C C . VAL A 1 122 ? -7.355 0.578 11.552 1.00 90.94 122 VAL A C 1
ATOM 905 O O . VAL A 1 122 ? -6.694 0.301 10.552 1.00 90.94 122 VAL A O 1
ATOM 908 N N . GLY A 1 123 ? -8.618 0.189 11.722 1.00 91.38 123 GLY A N 1
ATOM 909 C CA . GLY A 1 123 ? -9.345 -0.558 10.703 1.00 91.38 123 GLY A CA 1
ATOM 910 C C . GLY A 1 123 ? -9.304 0.141 9.345 1.00 91.38 123 GLY A C 1
ATOM 911 O O . GLY A 1 123 ? -8.869 -0.444 8.353 1.00 91.38 123 GLY A O 1
ATOM 912 N N . ARG A 1 124 ? -9.626 1.440 9.332 1.00 93.38 124 ARG A N 1
ATOM 913 C CA . ARG A 1 124 ? -9.562 2.288 8.136 1.00 93.38 124 ARG A CA 1
ATOM 914 C C . ARG A 1 124 ? -8.158 2.338 7.529 1.00 93.38 124 ARG A C 1
ATOM 916 O O . ARG A 1 124 ? -8.012 2.100 6.337 1.00 93.38 124 ARG A O 1
ATOM 923 N N . ARG A 1 125 ? -7.118 2.601 8.330 1.00 91.56 125 ARG A N 1
ATOM 924 C CA . ARG A 1 125 ? -5.733 2.691 7.824 1.00 91.56 125 ARG A CA 1
ATOM 925 C C . ARG A 1 125 ? -5.244 1.396 7.185 1.00 91.56 125 ARG A C 1
ATOM 927 O O . ARG A 1 125 ? -4.532 1.454 6.190 1.00 91.56 125 ARG A O 1
ATOM 934 N N . LEU A 1 126 ? -5.602 0.242 7.744 1.00 87.75 126 LEU A N 1
ATOM 935 C CA . LEU A 1 126 ? -5.211 -1.053 7.182 1.00 87.75 126 LEU A CA 1
ATOM 936 C C . LEU A 1 126 ? -5.859 -1.290 5.813 1.00 87.75 126 LEU A C 1
ATOM 938 O O . LEU A 1 126 ? -5.178 -1.732 4.888 1.00 87.75 126 LEU A O 1
ATOM 942 N N . VAL A 1 127 ? -7.142 -0.943 5.669 1.00 89.50 127 VAL A N 1
ATOM 943 C CA . VAL A 1 127 ? -7.852 -1.004 4.381 1.00 89.50 127 VAL A CA 1
ATOM 944 C C . VAL A 1 127 ? -7.258 -0.013 3.377 1.00 89.50 127 VAL A C 1
ATOM 946 O O . VAL A 1 127 ? -6.982 -0.395 2.241 1.00 89.50 127 VAL A O 1
ATOM 949 N N . ASP A 1 128 ? -7.001 1.229 3.795 1.00 89.88 128 ASP A N 1
ATOM 950 C CA . ASP A 1 128 ? -6.411 2.264 2.937 1.00 89.88 128 ASP A CA 1
ATOM 951 C C . ASP A 1 128 ? -5.031 1.838 2.413 1.00 89.88 128 ASP A C 1
ATOM 953 O O . ASP A 1 128 ? -4.748 1.989 1.225 1.00 89.88 128 ASP A O 1
ATOM 957 N N . VAL A 1 129 ? -4.179 1.254 3.267 1.00 89.88 129 VAL A N 1
ATOM 958 C CA . VAL A 1 129 ? -2.867 0.738 2.84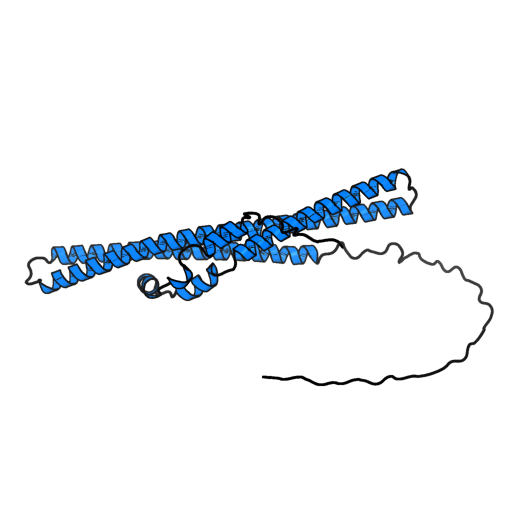6 1.00 89.88 129 VAL A CA 1
ATOM 959 C C . VAL A 1 129 ? -3.007 -0.445 1.898 1.00 89.88 129 VAL A C 1
ATOM 961 O O . VAL A 1 129 ? -2.288 -0.495 0.905 1.00 89.88 129 VAL A O 1
ATOM 964 N N . ALA A 1 130 ? -3.934 -1.372 2.144 1.00 86.00 130 ALA A N 1
ATOM 965 C CA . ALA A 1 130 ? -4.148 -2.494 1.233 1.00 86.00 130 ALA A CA 1
ATOM 966 C C . ALA A 1 130 ? -4.529 -2.020 -0.183 1.00 86.00 130 ALA A C 1
ATOM 968 O O . ALA A 1 130 ? -3.947 -2.484 -1.165 1.00 86.00 130 ALA A O 1
ATOM 969 N N . TRP A 1 131 ? -5.436 -1.043 -0.291 1.00 87.62 131 TRP A N 1
ATOM 970 C CA . TRP A 1 131 ? -5.792 -0.426 -1.572 1.00 87.62 131 TRP A CA 1
ATOM 971 C C . TRP A 1 131 ? -4.632 0.325 -2.208 1.00 87.62 131 TRP A C 1
ATOM 973 O O . TRP A 1 131 ? -4.372 0.165 -3.399 1.00 87.62 131 TRP A O 1
ATOM 983 N N . PHE A 1 132 ? -3.923 1.121 -1.411 1.00 89.06 132 PHE A N 1
ATOM 984 C CA . PHE A 1 132 ? -2.776 1.882 -1.877 1.00 89.06 132 PHE A CA 1
ATOM 985 C C . PHE A 1 132 ? -1.708 0.970 -2.484 1.00 89.06 132 PHE A C 1
ATOM 987 O O . PHE A 1 132 ? -1.215 1.232 -3.577 1.00 89.06 132 PHE A O 1
ATOM 994 N N . VAL A 1 133 ? -1.379 -0.135 -1.813 1.00 85.31 133 VAL A N 1
ATOM 995 C CA . VAL A 1 133 ? -0.393 -1.085 -2.328 1.00 85.31 133 VAL A CA 1
ATOM 996 C C . VAL A 1 133 ? -0.882 -1.766 -3.606 1.00 85.31 133 VAL A C 1
ATOM 998 O O . VAL A 1 133 ? -0.088 -1.942 -4.527 1.00 85.31 133 VAL A O 1
ATOM 1001 N N . SER A 1 134 ? -2.172 -2.092 -3.700 1.00 83.75 134 SER A N 1
ATOM 1002 C CA . SER A 1 134 ? -2.762 -2.656 -4.919 1.00 83.75 134 SER A CA 1
ATOM 1003 C C . SER A 1 134 ? -2.637 -1.702 -6.112 1.00 83.75 134 SER A C 1
ATOM 1005 O O . SER A 1 134 ? -2.117 -2.093 -7.154 1.00 83.75 134 SER A O 1
ATOM 1007 N N . ASP A 1 135 ? -3.034 -0.437 -5.945 1.00 87.56 135 ASP A N 1
ATOM 1008 C CA . ASP A 1 135 ? -2.910 0.606 -6.977 1.00 87.56 135 ASP A CA 1
ATOM 1009 C C . ASP A 1 135 ? -1.452 0.783 -7.426 1.00 87.56 135 ASP A C 1
ATOM 1011 O O . ASP A 1 135 ? -1.130 0.803 -8.616 1.00 87.56 135 ASP A O 1
ATOM 1015 N N . ARG A 1 136 ? -0.526 0.840 -6.464 1.00 89.25 136 ARG A N 1
ATOM 1016 C CA . ARG A 1 136 ? 0.903 0.976 -6.759 1.00 89.25 136 ARG A CA 1
ATOM 1017 C C . ARG A 1 136 ? 1.478 -0.248 -7.461 1.00 89.25 136 ARG A C 1
ATOM 1019 O O . ARG A 1 136 ? 2.325 -0.076 -8.337 1.00 89.25 136 ARG A O 1
ATOM 1026 N N . ALA A 1 137 ? 1.016 -1.452 -7.136 1.00 81.94 137 ALA A N 1
ATOM 1027 C CA . ALA A 1 137 ? 1.424 -2.671 -7.827 1.00 81.94 137 ALA A CA 1
ATOM 1028 C C . ALA A 1 137 ? 0.995 -2.654 -9.303 1.00 81.94 137 ALA A C 1
ATOM 1030 O O . ALA A 1 137 ? 1.795 -2.994 -10.176 1.00 81.94 137 ALA A O 1
ATOM 1031 N N . GLU A 1 138 ? -0.227 -2.200 -9.596 1.00 84.00 138 GLU A N 1
ATOM 1032 C CA . GLU A 1 138 ? -0.718 -2.048 -10.972 1.00 84.00 138 GLU A CA 1
ATOM 1033 C C . GLU A 1 138 ? 0.116 -1.034 -11.763 1.00 84.00 138 GLU A C 1
ATOM 1035 O O . GLU A 1 138 ? 0.536 -1.318 -12.887 1.00 84.00 138 GLU A O 1
ATOM 1040 N N . LEU A 1 139 ? 0.433 0.117 -11.159 1.00 87.75 139 LEU A N 1
ATOM 1041 C CA . LEU A 1 139 ? 1.293 1.129 -11.780 1.00 87.75 139 LEU A CA 1
ATOM 1042 C C . LEU A 1 139 ? 2.709 0.605 -12.047 1.00 87.75 139 LEU A C 1
ATOM 1044 O O . LEU A 1 139 ? 3.247 0.836 -13.128 1.00 87.75 139 LEU A O 1
ATOM 1048 N N . VAL A 1 140 ? 3.306 -0.132 -11.105 1.00 84.25 140 VAL A N 1
ATOM 1049 C CA . VAL A 1 140 ? 4.606 -0.792 -11.320 1.00 84.25 140 VAL A CA 1
ATOM 1050 C C . VAL A 1 140 ? 4.517 -1.793 -12.475 1.00 84.25 140 VAL A C 1
ATOM 1052 O O . VAL A 1 140 ? 5.417 -1.834 -13.313 1.00 84.25 140 VAL A O 1
ATOM 1055 N N . GLY A 1 141 ? 3.429 -2.563 -12.565 1.00 80.94 141 GLY A N 1
ATOM 1056 C CA . GLY A 1 141 ? 3.174 -3.475 -13.682 1.00 80.94 141 GLY A CA 1
ATOM 1057 C C . GLY A 1 141 ? 3.091 -2.756 -15.031 1.00 80.94 141 GLY A C 1
ATOM 1058 O O . GLY A 1 141 ? 3.711 -3.197 -15.997 1.00 80.94 141 GLY A O 1
ATOM 1059 N N . ALA A 1 142 ? 2.396 -1.618 -15.094 1.00 87.25 142 ALA A N 1
ATOM 1060 C CA . ALA A 1 142 ? 2.320 -0.796 -16.301 1.00 87.25 142 ALA A CA 1
ATOM 1061 C C . ALA A 1 142 ? 3.698 -0.245 -16.709 1.00 87.25 142 ALA A C 1
ATOM 1063 O O . ALA A 1 142 ? 4.107 -0.402 -17.856 1.00 87.25 142 ALA A O 1
ATOM 1064 N N . ARG A 1 143 ? 4.458 0.316 -15.757 1.00 87.25 143 ARG A N 1
ATOM 1065 C CA . ARG A 1 143 ? 5.815 0.838 -16.005 1.00 87.25 143 ARG A CA 1
ATOM 1066 C C . ARG A 1 143 ? 6.813 -0.229 -16.415 1.00 87.25 143 ARG A C 1
ATOM 1068 O O . ARG A 1 143 ? 7.721 0.040 -17.193 1.00 87.25 143 ARG A O 1
ATOM 1075 N N . ARG A 1 144 ? 6.642 -1.454 -15.932 1.00 82.12 144 ARG A N 1
ATOM 1076 C CA . ARG A 1 144 ? 7.407 -2.592 -16.436 1.00 82.12 144 ARG A CA 1
ATOM 1077 C C . ARG A 1 144 ? 7.119 -2.841 -17.917 1.00 82.12 144 ARG A C 1
ATOM 1079 O O . ARG A 1 144 ? 8.061 -3.059 -18.666 1.00 82.12 144 ARG A O 1
ATOM 1086 N N . GLY A 1 145 ? 5.853 -2.781 -18.332 1.00 84.38 145 GLY A N 1
ATOM 1087 C CA . GLY A 1 145 ? 5.486 -2.884 -19.746 1.00 84.38 145 GLY A CA 1
ATOM 1088 C C . GLY A 1 145 ? 6.214 -1.850 -20.609 1.00 84.38 145 GLY A C 1
ATOM 1089 O O . GLY A 1 145 ? 6.738 -2.203 -21.662 1.00 84.38 145 GLY A O 1
ATOM 1090 N N . ASP A 1 146 ? 6.339 -0.615 -20.109 1.00 89.06 146 ASP A N 1
ATOM 1091 C CA . ASP A 1 146 ? 7.113 0.441 -20.774 1.00 89.06 146 ASP A CA 1
ATOM 1092 C C . ASP A 1 146 ? 8.610 0.062 -20.902 1.00 89.06 146 ASP A C 1
ATOM 1094 O O . ASP A 1 146 ? 9.219 0.296 -21.946 1.00 89.06 146 ASP A O 1
ATOM 1098 N N . LEU A 1 147 ? 9.219 -0.552 -19.875 1.00 84.44 147 LEU A N 1
ATOM 1099 C CA . LEU A 1 147 ? 10.612 -1.034 -19.935 1.00 84.44 147 LEU A CA 1
ATOM 1100 C C . LEU A 1 147 ? 10.803 -2.188 -20.924 1.00 84.44 147 LEU A C 1
ATOM 1102 O O . LEU A 1 147 ? 11.794 -2.195 -21.653 1.00 84.44 147 LEU A O 1
ATOM 1106 N N . ASP A 1 148 ? 9.877 -3.147 -20.949 1.00 85.06 148 ASP A N 1
ATOM 1107 C CA . ASP A 1 148 ? 9.924 -4.282 -21.877 1.00 85.06 148 ASP A CA 1
ATOM 1108 C C . ASP A 1 148 ? 9.837 -3.784 -23.337 1.00 85.06 148 ASP A C 1
ATOM 1110 O O . ASP A 1 148 ? 10.526 -4.299 -24.222 1.00 85.06 148 ASP A O 1
ATOM 1114 N N . GLU A 1 149 ? 9.032 -2.745 -23.598 1.00 91.38 149 GLU A N 1
ATOM 1115 C CA . GLU A 1 149 ? 8.967 -2.084 -24.906 1.00 91.38 149 GLU A CA 1
ATOM 1116 C C . GLU A 1 149 ? 10.278 -1.364 -25.255 1.00 91.38 149 GLU A C 1
ATOM 1118 O O . GLU A 1 149 ? 10.788 -1.544 -26.364 1.00 91.38 149 GLU A O 1
ATOM 1123 N N . ILE A 1 150 ? 10.852 -0.605 -24.313 1.00 87.38 150 ILE A N 1
ATOM 1124 C CA . ILE A 1 150 ? 12.129 0.105 -24.501 1.00 87.38 150 ILE A CA 1
ATOM 1125 C C . ILE A 1 150 ? 13.271 -0.872 -24.804 1.00 87.38 150 ILE A C 1
ATOM 1127 O O . ILE A 1 150 ? 14.068 -0.607 -25.701 1.00 87.38 150 ILE A O 1
ATOM 1131 N N . ASP A 1 151 ? 13.363 -2.005 -24.106 1.00 85.81 151 ASP A N 1
ATOM 1132 C CA . ASP A 1 151 ? 14.417 -2.999 -24.360 1.00 85.81 151 ASP A CA 1
ATOM 1133 C C . ASP A 1 151 ? 14.238 -3.706 -25.702 1.00 85.81 151 ASP A C 1
ATOM 1135 O O . ASP A 1 151 ? 15.204 -3.882 -26.447 1.00 85.81 151 ASP A O 1
ATOM 1139 N N . ALA A 1 152 ? 12.997 -4.032 -26.074 1.00 90.69 152 ALA A N 1
ATOM 1140 C CA . ALA A 1 152 ? 12.709 -4.569 -27.397 1.00 90.69 152 ALA A CA 1
ATOM 1141 C C . ALA A 1 152 ? 13.063 -3.571 -28.515 1.00 90.69 152 ALA A C 1
ATOM 1143 O O . ALA A 1 152 ? 13.510 -3.985 -29.587 1.00 90.69 152 ALA A O 1
ATOM 1144 N N . GLU A 1 153 ? 12.860 -2.270 -28.287 1.00 94.69 153 GLU A N 1
ATOM 1145 C CA . GLU A 1 153 ? 13.275 -1.199 -29.197 1.00 94.69 153 GLU A CA 1
ATOM 1146 C C . GLU A 1 153 ? 14.807 -1.096 -29.264 1.00 94.69 153 GLU A C 1
ATOM 1148 O O . GLU A 1 153 ? 15.376 -1.134 -30.357 1.00 94.69 153 GLU A O 1
ATOM 1153 N N . ALA A 1 154 ? 15.485 -1.081 -28.114 1.00 89.50 154 ALA A N 1
ATOM 1154 C CA . ALA A 1 154 ? 16.942 -1.007 -28.022 1.00 89.50 154 ALA A CA 1
ATOM 1155 C C . ALA A 1 154 ? 17.624 -2.187 -28.728 1.00 89.50 154 ALA A C 1
ATOM 1157 O O . ALA A 1 154 ? 18.542 -1.980 -29.516 1.00 89.50 154 ALA A O 1
ATOM 1158 N N . ALA A 1 155 ? 17.126 -3.412 -28.541 1.00 91.81 155 ALA A N 1
ATOM 1159 C CA . ALA A 1 155 ? 17.660 -4.600 -29.204 1.00 91.81 155 ALA A CA 1
ATOM 1160 C C . ALA A 1 155 ? 17.558 -4.527 -30.740 1.00 91.81 155 ALA A C 1
ATOM 1162 O O . ALA A 1 155 ? 18.432 -5.031 -31.450 1.00 91.81 155 ALA A O 1
ATOM 1163 N N . ARG A 1 156 ? 16.504 -3.890 -31.277 1.00 95.44 156 ARG A N 1
ATOM 1164 C CA . ARG A 1 156 ? 16.379 -3.647 -32.725 1.00 95.44 156 ARG A CA 1
ATOM 1165 C C . ARG A 1 156 ? 17.408 -2.622 -33.193 1.00 95.44 156 ARG A C 1
ATOM 1167 O O . ARG A 1 156 ? 18.112 -2.897 -34.159 1.00 95.44 156 ARG A O 1
ATOM 1174 N N . VAL A 1 157 ? 17.538 -1.499 -32.482 1.00 92.31 157 VAL A N 1
ATOM 1175 C CA . VAL A 1 157 ? 18.517 -0.442 -32.794 1.00 92.31 157 VAL A CA 1
ATOM 1176 C C . VAL A 1 157 ? 19.951 -0.979 -32.740 1.00 92.31 157 VAL A C 1
ATOM 1178 O O . VAL A 1 157 ? 20.749 -0.685 -33.625 1.00 92.31 157 VAL A O 1
ATOM 1181 N N . GLU A 1 158 ? 20.279 -1.816 -31.754 1.00 92.00 158 GLU A N 1
ATOM 1182 C CA . GLU A 1 158 ? 21.585 -2.478 -31.639 1.00 92.00 158 GLU A CA 1
ATOM 1183 C C . GLU A 1 158 ? 21.868 -3.423 -32.811 1.00 92.00 158 GLU A C 1
ATOM 1185 O O . GLU A 1 158 ? 22.985 -3.458 -33.330 1.00 92.00 158 GLU A O 1
ATOM 1190 N N . ASN A 1 159 ? 20.868 -4.190 -33.253 1.00 94.00 159 ASN A N 1
ATOM 1191 C CA . ASN A 1 159 ? 21.022 -5.059 -34.415 1.00 94.00 159 ASN A CA 1
ATOM 1192 C C . ASN A 1 159 ? 21.250 -4.248 -35.700 1.00 94.00 159 ASN A C 1
ATOM 1194 O O . ASN A 1 159 ? 22.183 -4.544 -36.448 1.00 94.00 159 ASN A O 1
ATOM 1198 N N . ASP A 1 160 ? 20.462 -3.192 -35.912 1.00 93.81 160 ASP A N 1
ATOM 1199 C CA . ASP A 1 160 ? 20.606 -2.284 -37.055 1.00 93.81 160 ASP A CA 1
ATOM 1200 C C . ASP A 1 160 ? 21.968 -1.571 -37.041 1.00 93.81 160 ASP A C 1
ATOM 1202 O O . ASP A 1 160 ? 22.584 -1.374 -38.091 1.00 93.81 160 ASP A O 1
ATOM 1206 N N . LEU A 1 161 ? 22.468 -1.217 -35.853 1.00 91.50 161 LEU A N 1
ATOM 1207 C CA . LEU A 1 161 ? 23.795 -0.635 -35.660 1.00 91.50 161 LEU A CA 1
ATOM 1208 C C . LEU A 1 161 ? 24.892 -1.633 -36.041 1.00 91.50 161 LEU A C 1
ATOM 1210 O O . LEU A 1 161 ? 25.792 -1.289 -36.805 1.00 91.50 161 LEU A O 1
ATOM 1214 N N . HIS A 1 162 ? 24.799 -2.880 -35.574 1.00 91.38 162 HIS A N 1
ATOM 1215 C CA . HIS A 1 162 ? 25.743 -3.936 -35.944 1.00 91.38 162 HIS A CA 1
ATOM 1216 C C . HIS A 1 162 ? 25.713 -4.277 -37.442 1.00 91.38 162 HIS A C 1
ATOM 1218 O O . HIS A 1 162 ? 26.725 -4.724 -37.984 1.00 91.38 162 HIS A O 1
ATOM 1224 N N . GLU A 1 163 ? 24.569 -4.142 -38.115 1.00 91.94 163 GLU A N 1
ATOM 1225 C CA . GLU A 1 163 ? 24.469 -4.294 -39.571 1.00 91.94 163 GLU A CA 1
ATOM 1226 C C . GLU A 1 163 ? 25.152 -3.118 -40.284 1.00 91.94 163 GLU A C 1
ATOM 1228 O O . GLU A 1 163 ? 26.053 -3.333 -41.096 1.00 91.94 163 GLU A O 1
ATOM 1233 N N . ALA A 1 164 ? 24.832 -1.881 -39.889 1.00 90.06 164 ALA A N 1
ATOM 1234 C CA . ALA A 1 164 ? 25.435 -0.672 -40.450 1.00 90.06 164 ALA A CA 1
ATOM 1235 C C . ALA A 1 164 ? 26.966 -0.624 -40.272 1.00 90.06 164 ALA A C 1
ATOM 1237 O O . ALA A 1 164 ? 27.681 -0.183 -41.171 1.00 90.06 164 ALA A O 1
ATOM 1238 N N . GLU A 1 165 ? 27.488 -1.104 -39.139 1.00 88.75 165 GLU A N 1
ATOM 1239 C CA . GLU A 1 165 ? 28.931 -1.186 -38.881 1.00 88.75 165 GLU A CA 1
ATOM 1240 C C . GLU A 1 165 ? 29.638 -2.260 -39.726 1.00 88.75 165 GLU A C 1
ATOM 1242 O O . GLU A 1 165 ? 30.815 -2.094 -40.053 1.00 88.75 165 GLU A O 1
ATOM 1247 N N . ARG A 1 166 ? 28.954 -3.351 -40.106 1.00 88.75 166 ARG A N 1
ATOM 1248 C CA . ARG A 1 166 ? 29.525 -4.395 -40.981 1.00 88.75 166 ARG A CA 1
ATOM 1249 C C . ARG A 1 166 ? 29.615 -3.955 -42.435 1.00 88.75 166 ARG A C 1
ATOM 1251 O O . ARG A 1 166 ? 30.591 -4.291 -43.101 1.00 88.75 166 ARG A O 1
ATOM 1258 N N . ASP A 1 167 ? 28.631 -3.194 -42.896 1.00 85.00 167 ASP A N 1
ATOM 1259 C CA . ASP A 1 167 ? 28.563 -2.686 -44.269 1.00 85.00 167 ASP A CA 1
ATOM 1260 C C . ASP A 1 167 ? 29.434 -1.433 -44.486 1.00 85.00 167 ASP A C 1
ATOM 1262 O O . ASP A 1 167 ? 29.472 -0.863 -45.581 1.00 85.00 167 ASP A O 1
ATOM 1266 N N . ALA A 1 168 ? 30.150 -0.988 -43.447 1.00 63.69 168 ALA A N 1
ATOM 1267 C CA . ALA A 1 168 ? 30.896 0.260 -43.421 1.00 63.69 168 ALA A CA 1
ATOM 1268 C C . ALA A 1 168 ? 32.209 0.218 -44.235 1.00 63.69 168 ALA A C 1
ATOM 1270 O O . ALA A 1 168 ? 33.296 0.412 -43.699 1.00 63.69 168 ALA A O 1
ATOM 1271 N N . ASP A 1 169 ? 32.104 0.133 -45.564 1.00 67.50 169 ASP A N 1
ATOM 1272 C CA . ASP A 1 169 ? 33.136 0.583 -46.521 1.00 67.50 169 ASP A CA 1
ATOM 1273 C C . ASP A 1 169 ? 33.134 2.132 -46.689 1.00 67.50 169 ASP A C 1
ATOM 1275 O O . ASP A 1 169 ? 33.562 2.686 -47.703 1.00 67.50 169 ASP A O 1
ATOM 1279 N N . GLY A 1 170 ? 32.659 2.867 -45.672 1.00 56.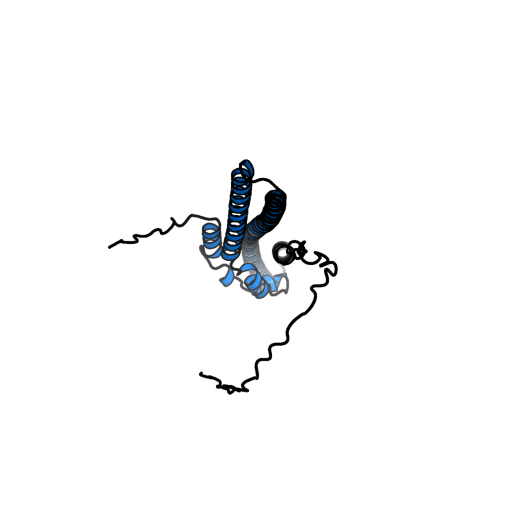75 170 GLY A N 1
ATOM 1280 C CA . GLY A 1 170 ? 32.774 4.328 -45.551 1.00 56.75 170 GLY A CA 1
ATOM 1281 C C . GLY A 1 170 ? 31.579 5.171 -46.017 1.00 56.75 170 GLY A C 1
ATOM 1282 O O . GLY A 1 170 ? 31.647 6.394 -45.908 1.00 56.75 170 GLY A O 1
ATOM 1283 N N . LEU A 1 171 ? 30.486 4.575 -46.509 1.00 57.41 171 LEU A N 1
ATOM 1284 C CA . LEU A 1 171 ? 29.384 5.332 -47.131 1.00 57.41 171 LEU A CA 1
ATOM 1285 C C . LEU A 1 171 ? 28.256 5.803 -46.198 1.00 57.41 171 LEU A C 1
ATOM 1287 O O . LEU A 1 171 ? 27.446 6.607 -46.651 1.00 57.41 171 LEU A O 1
ATOM 1291 N N . ASP A 1 172 ? 28.201 5.392 -44.925 1.00 78.81 172 ASP A N 1
ATOM 1292 C CA . ASP A 1 172 ? 27.086 5.799 -44.048 1.00 78.81 172 ASP A CA 1
ATOM 1293 C C . ASP A 1 172 ? 27.467 6.024 -42.572 1.00 78.81 172 ASP A C 1
ATOM 1295 O O . ASP A 1 172 ? 26.837 5.529 -41.640 1.00 78.81 172 ASP A O 1
ATOM 1299 N N . ALA A 1 173 ? 28.532 6.799 -42.339 1.00 85.00 173 ALA A N 1
ATOM 1300 C CA . ALA A 1 173 ? 28.926 7.202 -40.984 1.00 85.00 173 ALA A CA 1
ATOM 1301 C C . ALA A 1 173 ? 27.818 7.984 -40.243 1.00 85.00 173 ALA A C 1
ATOM 1303 O O . ALA A 1 173 ? 27.734 7.898 -39.020 1.00 85.00 173 ALA A O 1
ATOM 1304 N N . GLY A 1 174 ? 26.963 8.706 -40.980 1.00 89.75 174 GLY A N 1
ATOM 1305 C CA . GLY A 1 174 ? 25.834 9.449 -40.417 1.00 89.75 174 GLY A CA 1
ATOM 1306 C C . GLY A 1 174 ? 24.783 8.532 -39.793 1.00 89.75 174 GLY A C 1
ATOM 1307 O O . GLY A 1 174 ? 24.404 8.746 -38.647 1.00 89.75 174 GLY A O 1
ATOM 1308 N N . ARG A 1 175 ? 24.382 7.449 -40.477 1.00 91.56 175 ARG A N 1
ATOM 1309 C CA . ARG A 1 175 ? 23.427 6.478 -39.917 1.00 91.56 175 ARG A CA 1
ATOM 1310 C C . ARG A 1 175 ? 23.932 5.810 -38.641 1.00 91.56 175 ARG A C 1
ATOM 1312 O O . ARG A 1 175 ? 23.149 5.584 -37.724 1.00 91.56 175 ARG A O 1
ATOM 1319 N N . VAL A 1 176 ? 25.225 5.490 -38.568 1.00 91.00 176 VAL A N 1
ATOM 1320 C CA . VAL A 1 176 ? 25.834 4.918 -37.353 1.00 91.00 176 VAL A CA 1
ATOM 1321 C C . VAL A 1 176 ? 25.743 5.903 -36.181 1.00 91.00 176 VAL A C 1
ATOM 1323 O O . VAL A 1 176 ? 25.441 5.495 -35.060 1.00 91.00 176 VAL A O 1
ATOM 1326 N N . GLU A 1 177 ? 25.990 7.192 -36.423 1.00 92.56 177 GLU A N 1
ATOM 1327 C CA . GLU A 1 177 ? 25.852 8.239 -35.404 1.00 92.56 177 GLU A CA 1
ATOM 1328 C C . GLU A 1 177 ? 24.392 8.404 -34.951 1.00 92.56 177 GLU A C 1
ATOM 1330 O O . GLU A 1 177 ? 24.135 8.413 -33.746 1.00 92.56 177 GLU A O 1
ATOM 1335 N N . ASP A 1 178 ? 23.440 8.416 -35.888 1.00 94.94 178 ASP A N 1
ATOM 1336 C CA . ASP A 1 178 ? 22.005 8.500 -35.590 1.00 94.94 178 ASP A CA 1
ATOM 1337 C C . ASP A 1 178 ? 21.512 7.307 -34.751 1.00 94.94 178 ASP A C 1
ATOM 1339 O O . ASP A 1 178 ? 20.788 7.495 -33.773 1.00 94.94 178 ASP A O 1
ATOM 1343 N N . LEU A 1 179 ? 21.925 6.077 -35.079 1.00 94.06 179 LEU A N 1
ATOM 1344 C CA . LEU A 1 179 ? 21.549 4.874 -34.320 1.00 94.06 179 LEU A CA 1
ATOM 1345 C C . LEU A 1 179 ? 22.134 4.882 -32.902 1.00 94.06 179 LEU A C 1
ATOM 1347 O O . LEU A 1 179 ? 21.448 4.529 -31.944 1.00 94.06 179 LEU A O 1
ATOM 1351 N N . ARG A 1 180 ? 23.382 5.339 -32.735 1.00 91.88 180 ARG A N 1
ATOM 1352 C CA . ARG A 1 180 ? 23.979 5.521 -31.401 1.00 91.88 180 ARG A CA 1
ATOM 1353 C C . ARG A 1 180 ? 23.245 6.586 -30.594 1.00 91.88 180 ARG A C 1
ATOM 1355 O O . ARG A 1 180 ? 23.072 6.419 -29.390 1.00 91.88 180 ARG A O 1
ATOM 1362 N N . HIS A 1 181 ? 22.807 7.662 -31.245 1.00 94.94 181 HIS A N 1
ATOM 1363 C CA . HIS A 1 181 ? 21.999 8.687 -30.596 1.00 94.94 181 HIS A CA 1
ATOM 1364 C C . HIS A 1 181 ? 20.649 8.131 -30.124 1.00 94.94 181 HIS A C 1
ATOM 1366 O O . HIS A 1 181 ? 20.279 8.350 -28.973 1.00 94.94 181 HIS A O 1
ATOM 1372 N N . GLN A 1 182 ? 19.961 7.351 -30.966 1.00 95.44 182 GLN A N 1
ATOM 1373 C CA . GLN A 1 182 ? 18.711 6.678 -30.593 1.00 95.44 182 GLN A CA 1
ATOM 1374 C C . GLN A 1 182 ? 18.904 5.732 -29.403 1.00 95.44 182 GLN A C 1
ATOM 1376 O O . GLN A 1 182 ? 18.100 5.749 -28.474 1.00 95.44 182 GLN A O 1
ATOM 1381 N N . LEU A 1 183 ? 19.990 4.952 -29.383 1.00 91.25 183 LEU A N 1
ATOM 1382 C CA . LEU A 1 183 ? 20.286 4.065 -28.257 1.00 91.25 183 LEU A CA 1
ATOM 1383 C C . LEU A 1 183 ? 20.470 4.850 -26.947 1.00 91.25 183 LEU A C 1
ATOM 1385 O O . LEU A 1 183 ? 19.884 4.485 -25.932 1.00 91.25 183 LEU A O 1
ATOM 1389 N N . ALA A 1 184 ? 21.196 5.972 -26.978 1.00 90.38 184 ALA A N 1
ATOM 1390 C CA . ALA A 1 184 ? 21.373 6.834 -25.806 1.00 90.38 184 ALA A CA 1
ATOM 1391 C C . ALA A 1 184 ? 20.051 7.471 -25.320 1.00 90.38 184 ALA A C 1
ATOM 1393 O O . ALA A 1 184 ? 19.842 7.662 -24.116 1.00 90.38 184 ALA A O 1
ATOM 1394 N N . GLU A 1 185 ? 19.134 7.796 -26.237 1.00 95.00 185 GLU A N 1
ATOM 1395 C CA . GLU A 1 185 ? 17.791 8.270 -25.886 1.00 95.00 185 GLU A CA 1
ATOM 1396 C C . GLU A 1 185 ? 16.968 7.166 -25.207 1.00 95.00 185 GLU A C 1
ATOM 1398 O O . GLU A 1 185 ? 16.328 7.417 -24.182 1.00 95.00 185 GLU A O 1
ATOM 1403 N N . LEU A 1 186 ? 17.024 5.935 -25.726 1.00 89.19 186 LEU A N 1
ATOM 1404 C CA . LEU A 1 186 ? 16.360 4.774 -25.128 1.00 89.19 186 LEU A CA 1
ATOM 1405 C C . LEU A 1 186 ? 16.909 4.451 -23.739 1.00 89.19 186 LEU A C 1
ATOM 1407 O O . LEU A 1 186 ? 16.125 4.216 -22.822 1.00 89.19 186 LEU A O 1
ATOM 1411 N N . GLU A 1 187 ? 18.226 4.524 -23.549 1.00 86.81 187 GLU A N 1
ATOM 1412 C CA . GLU A 1 187 ? 18.859 4.387 -22.233 1.00 86.81 187 GLU A CA 1
ATOM 1413 C C . GLU A 1 187 ? 18.348 5.443 -21.246 1.00 86.81 187 GLU A C 1
ATOM 1415 O O . GLU A 1 187 ? 17.990 5.122 -20.111 1.00 86.81 187 GLU A O 1
ATOM 1420 N N . THR A 1 188 ? 18.237 6.698 -21.690 1.00 89.31 188 THR A N 1
ATOM 1421 C CA . THR A 1 188 ? 17.717 7.797 -20.865 1.00 89.31 188 THR A CA 1
ATOM 1422 C C . THR A 1 188 ? 16.245 7.582 -20.498 1.00 89.31 188 THR A C 1
ATOM 1424 O O . THR A 1 188 ? 15.857 7.773 -19.343 1.00 89.31 188 THR A O 1
ATOM 1427 N N . ARG A 1 189 ? 15.415 7.155 -21.460 1.00 94.19 189 ARG A N 1
ATOM 1428 C CA . ARG A 1 189 ? 14.003 6.808 -21.228 1.00 94.19 189 ARG A CA 1
ATOM 1429 C C . ARG A 1 189 ? 13.876 5.642 -20.246 1.00 94.19 189 ARG A C 1
ATOM 1431 O O . ARG A 1 189 ? 13.084 5.731 -19.310 1.00 94.19 189 ARG A O 1
ATOM 1438 N N . GLY A 1 190 ? 14.674 4.590 -20.426 1.00 85.00 190 GLY A N 1
ATOM 1439 C CA . GLY A 1 190 ? 14.699 3.421 -19.548 1.00 85.00 190 GLY A CA 1
ATOM 1440 C C . GLY A 1 190 ? 15.056 3.793 -18.110 1.00 85.00 190 GLY A C 1
ATOM 1441 O O . GLY A 1 190 ? 14.340 3.419 -17.181 1.00 85.00 190 GLY A O 1
ATOM 1442 N N . ALA A 1 191 ? 16.094 4.612 -17.920 1.00 83.44 191 ALA A N 1
ATOM 1443 C CA . ALA A 1 191 ? 16.482 5.115 -16.603 1.00 83.44 191 ALA A CA 1
ATOM 1444 C C . ALA A 1 191 ? 15.349 5.906 -15.921 1.00 83.44 191 ALA A C 1
ATOM 1446 O O . ALA A 1 191 ? 15.065 5.684 -14.745 1.00 83.44 191 ALA A O 1
ATOM 1447 N N . ALA A 1 192 ? 14.647 6.771 -16.662 1.00 88.50 192 ALA A N 1
ATOM 1448 C CA . ALA A 1 192 ? 13.539 7.557 -16.118 1.00 88.50 192 ALA A CA 1
ATOM 1449 C C . ALA A 1 192 ? 12.358 6.685 -15.646 1.00 88.50 192 ALA A C 1
ATOM 1451 O O . ALA A 1 192 ? 11.804 6.922 -14.570 1.00 88.50 192 ALA A O 1
ATOM 1452 N N . VAL A 1 193 ? 11.986 5.658 -16.419 1.00 87.56 193 VAL A N 1
ATOM 1453 C CA . VAL A 1 193 ? 10.933 4.706 -16.020 1.00 87.56 193 VAL A CA 1
ATOM 1454 C C . VAL A 1 193 ? 11.360 3.919 -14.780 1.00 87.56 193 VAL A C 1
ATOM 1456 O O . VAL A 1 193 ? 10.569 3.711 -13.857 1.00 87.56 193 VAL A O 1
ATOM 1459 N N . ALA A 1 194 ? 12.627 3.516 -14.721 1.00 82.31 194 ALA A N 1
ATOM 1460 C CA . ALA A 1 194 ? 13.163 2.764 -13.600 1.00 82.31 194 ALA A CA 1
ATOM 1461 C C . ALA A 1 194 ? 13.209 3.602 -12.299 1.00 82.31 194 ALA A C 1
ATOM 1463 O O . ALA A 1 194 ? 12.864 3.097 -11.226 1.00 82.31 194 ALA A O 1
ATOM 1464 N N . ASP A 1 195 ? 13.519 4.898 -12.390 1.00 84.50 195 ASP A N 1
ATOM 1465 C CA . ASP A 1 195 ? 13.416 5.849 -11.273 1.00 84.50 195 ASP A CA 1
ATOM 1466 C C . ASP A 1 195 ? 11.969 6.021 -10.779 1.00 84.50 195 ASP A C 1
ATOM 1468 O O . ASP A 1 195 ? 11.718 6.115 -9.570 1.00 84.50 195 ASP A O 1
ATOM 1472 N N . GLU A 1 196 ? 10.994 6.041 -11.694 1.00 91.50 196 GLU A N 1
ATOM 1473 C CA . GLU A 1 196 ? 9.576 6.107 -11.335 1.00 91.50 196 GLU A CA 1
ATOM 1474 C C . GLU A 1 196 ? 9.1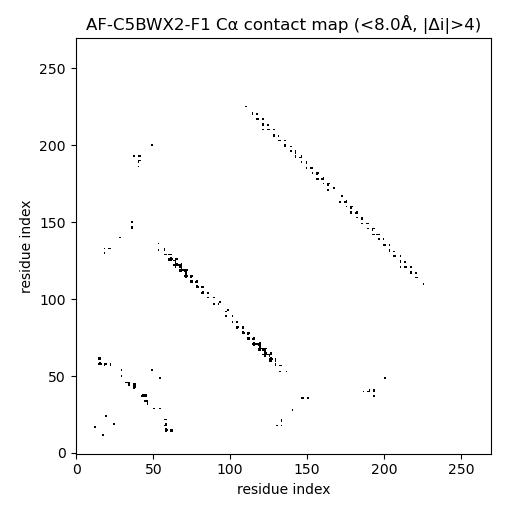42 4.855 -10.569 1.00 91.50 196 GLU A C 1
ATOM 1476 O O . GLU A 1 196 ? 8.504 4.968 -9.520 1.00 91.50 196 GLU A O 1
ATOM 1481 N N . ILE A 1 197 ? 9.553 3.674 -11.030 1.00 83.62 197 ILE A N 1
ATOM 1482 C CA . ILE A 1 197 ? 9.334 2.408 -10.325 1.00 83.62 197 ILE A CA 1
ATOM 1483 C C . ILE A 1 197 ? 9.942 2.472 -8.912 1.00 83.62 197 ILE A C 1
ATOM 1485 O O . ILE A 1 197 ? 9.254 2.193 -7.928 1.00 83.62 197 ILE A O 1
ATOM 1489 N N . ALA A 1 198 ? 11.195 2.918 -8.776 1.00 82.19 198 ALA A N 1
ATOM 1490 C CA . ALA A 1 198 ? 11.864 3.071 -7.481 1.00 82.19 198 ALA A CA 1
ATOM 1491 C C . ALA A 1 198 ? 11.156 4.067 -6.540 1.00 82.19 198 ALA A C 1
ATOM 1493 O O . ALA A 1 198 ? 11.199 3.924 -5.313 1.00 82.19 198 ALA A O 1
ATOM 1494 N N . ARG A 1 199 ? 10.497 5.097 -7.081 1.00 91.56 199 ARG A N 1
ATOM 1495 C CA . ARG A 1 199 ? 9.643 6.005 -6.301 1.00 91.56 199 ARG A CA 1
ATOM 1496 C C . ARG A 1 199 ? 8.387 5.296 -5.793 1.00 91.56 199 ARG A C 1
ATOM 1498 O O . ARG A 1 199 ? 8.093 5.423 -4.608 1.00 91.56 199 ARG A O 1
ATOM 1505 N N . LEU A 1 200 ? 7.688 4.540 -6.641 1.00 87.50 200 LEU A N 1
ATOM 1506 C CA . LEU A 1 200 ? 6.475 3.807 -6.247 1.00 87.50 200 LEU A CA 1
ATOM 1507 C C . LEU A 1 200 ? 6.7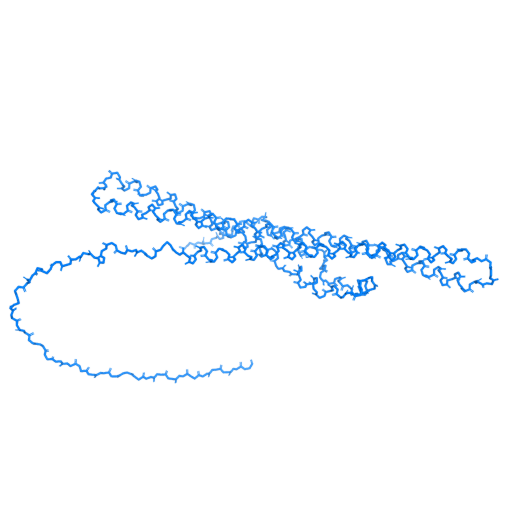62 2.821 -5.102 1.00 87.50 200 LEU A C 1
ATOM 1509 O O . LEU A 1 200 ? 5.971 2.727 -4.166 1.00 87.50 200 LEU A O 1
ATOM 1513 N N . PHE A 1 201 ? 7.925 2.160 -5.116 1.00 83.56 201 PHE A N 1
ATOM 1514 C CA . PHE A 1 201 ? 8.376 1.316 -4.003 1.00 83.56 201 PHE A CA 1
ATOM 1515 C C . PHE A 1 201 ? 8.504 2.073 -2.681 1.00 83.56 201 PHE A C 1
ATOM 1517 O O . PHE A 1 201 ? 7.996 1.619 -1.658 1.00 83.56 201 PHE A O 1
ATOM 1524 N N . ARG A 1 202 ? 9.165 3.235 -2.692 1.00 86.88 202 ARG A N 1
ATOM 1525 C CA . ARG A 1 202 ? 9.338 4.050 -1.480 1.00 86.88 202 ARG A CA 1
ATOM 1526 C C . ARG A 1 202 ? 8.001 4.513 -0.912 1.00 86.88 202 ARG A C 1
ATOM 1528 O O . ARG A 1 202 ? 7.811 4.483 0.295 1.00 86.88 202 ARG A O 1
ATOM 1535 N N . GLU A 1 203 ? 7.057 4.873 -1.776 1.00 91.75 203 GLU A N 1
ATOM 1536 C CA . GLU A 1 203 ? 5.719 5.262 -1.331 1.00 91.75 203 GLU A CA 1
ATOM 1537 C C . GLU A 1 203 ? 4.982 4.117 -0.620 1.00 91.75 203 GLU A C 1
ATOM 1539 O O . GLU A 1 203 ? 4.323 4.343 0.395 1.00 91.75 203 GLU A O 1
ATOM 1544 N N . VAL A 1 204 ? 5.110 2.884 -1.122 1.00 86.62 204 VAL A N 1
ATOM 1545 C CA . VAL A 1 204 ? 4.562 1.691 -0.458 1.00 86.62 204 VAL A CA 1
ATOM 1546 C C . VAL A 1 204 ? 5.211 1.471 0.908 1.00 86.62 204 VAL A C 1
ATOM 1548 O O . VAL A 1 204 ? 4.512 1.191 1.881 1.00 86.62 204 VAL A O 1
ATOM 1551 N N . ASP A 1 205 ? 6.523 1.656 1.010 1.00 85.69 205 ASP A N 1
ATOM 1552 C CA . ASP A 1 205 ? 7.264 1.494 2.264 1.00 85.69 205 ASP A CA 1
ATOM 1553 C C . ASP A 1 205 ? 6.829 2.473 3.344 1.00 85.69 205 ASP A C 1
ATOM 1555 O O . ASP A 1 205 ? 6.619 2.085 4.500 1.00 85.69 205 ASP A O 1
ATOM 1559 N N . ASP A 1 206 ? 6.663 3.731 2.953 1.00 89.81 206 ASP A N 1
ATOM 1560 C CA . ASP A 1 206 ? 6.207 4.792 3.836 1.00 89.81 206 ASP A CA 1
ATOM 1561 C C . ASP A 1 206 ? 4.778 4.504 4.325 1.00 89.81 206 ASP A C 1
ATOM 1563 O O . ASP A 1 206 ? 4.494 4.606 5.522 1.00 89.81 206 ASP A O 1
ATOM 1567 N N . ALA A 1 207 ? 3.890 4.058 3.428 1.00 88.88 207 ALA A N 1
ATOM 1568 C CA . ALA A 1 207 ? 2.513 3.703 3.769 1.00 88.88 207 ALA A CA 1
ATOM 1569 C C . ALA A 1 207 ? 2.437 2.510 4.741 1.00 88.88 207 ALA A C 1
ATOM 1571 O O . ALA A 1 207 ? 1.723 2.564 5.746 1.00 88.88 207 ALA A O 1
ATOM 1572 N N . VAL A 1 208 ? 3.207 1.448 4.487 1.00 86.88 208 VAL A N 1
ATOM 1573 C CA . VAL A 1 208 ? 3.266 0.262 5.357 1.00 86.88 208 VAL A CA 1
ATOM 1574 C C . VAL A 1 208 ? 3.834 0.615 6.731 1.00 86.88 208 VAL A C 1
ATOM 1576 O O . VAL A 1 208 ? 3.304 0.167 7.751 1.00 86.88 208 VAL A O 1
ATOM 1579 N N . THR A 1 209 ? 4.875 1.448 6.779 1.00 88.75 209 THR A N 1
ATOM 1580 C CA . THR A 1 209 ? 5.459 1.929 8.039 1.00 88.75 209 THR A CA 1
ATOM 1581 C C . THR A 1 209 ? 4.432 2.728 8.839 1.00 88.75 209 THR A C 1
ATOM 1583 O O . THR A 1 209 ? 4.209 2.439 10.013 1.00 88.75 209 THR A O 1
ATOM 1586 N N . ALA A 1 210 ? 3.711 3.646 8.191 1.00 87.00 210 ALA A N 1
ATOM 1587 C CA . ALA A 1 210 ? 2.667 4.436 8.840 1.00 87.00 210 ALA A CA 1
ATOM 1588 C C . ALA A 1 210 ? 1.510 3.577 9.388 1.00 87.00 210 ALA A C 1
ATOM 1590 O O . ALA A 1 210 ? 0.992 3.856 10.474 1.00 87.00 210 ALA A O 1
ATOM 1591 N N . ALA A 1 211 ? 1.100 2.520 8.675 1.00 84.50 211 ALA A N 1
ATOM 1592 C CA . ALA A 1 211 ? 0.100 1.578 9.183 1.00 84.50 211 ALA A CA 1
ATOM 1593 C C . ALA A 1 211 ? 0.618 0.769 10.377 1.00 84.50 211 ALA A C 1
ATOM 1595 O O . ALA A 1 211 ? -0.105 0.600 11.360 1.00 84.50 211 ALA A O 1
ATOM 1596 N N . ARG A 1 212 ? 1.873 0.310 10.333 1.00 88.25 212 ARG A N 1
ATOM 1597 C CA . ARG A 1 212 ? 2.503 -0.391 11.458 1.00 88.25 212 ARG A CA 1
ATOM 1598 C C . ARG A 1 212 ? 2.550 0.486 12.708 1.00 88.25 212 ARG A C 1
ATOM 1600 O O . ARG A 1 212 ? 2.181 0.014 13.782 1.00 88.25 212 ARG A O 1
ATOM 1607 N N . ASP A 1 213 ? 2.953 1.743 12.564 1.00 87.94 213 ASP A N 1
ATOM 1608 C CA . ASP A 1 213 ? 3.006 2.699 13.673 1.00 87.94 213 ASP A CA 1
ATOM 1609 C C . ASP A 1 213 ? 1.608 2.974 14.241 1.00 87.94 213 ASP A C 1
ATOM 1611 O O . ASP A 1 213 ? 1.432 3.064 15.457 1.00 87.94 213 ASP A O 1
ATOM 1615 N N . ALA A 1 214 ? 0.585 3.025 13.381 1.00 83.75 214 ALA A N 1
ATOM 1616 C CA . ALA A 1 214 ? -0.801 3.150 13.820 1.00 83.75 214 ALA A CA 1
ATOM 1617 C C . ALA A 1 214 ? -1.240 1.958 14.683 1.00 83.75 214 ALA A C 1
ATOM 1619 O O . ALA A 1 214 ? -1.801 2.160 15.757 1.00 83.75 214 ALA A O 1
ATOM 1620 N N . VAL A 1 215 ? -0.953 0.728 14.243 1.00 85.44 215 VAL A N 1
ATOM 1621 C CA . VAL A 1 215 ? -1.269 -0.505 14.988 1.00 85.44 215 VAL A CA 1
ATOM 1622 C C . VAL A 1 215 ? -0.503 -0.569 16.313 1.00 85.44 215 VAL A C 1
ATOM 1624 O O . VAL A 1 215 ? -1.074 -0.947 17.339 1.00 85.44 215 VAL A O 1
ATOM 1627 N N . ALA A 1 216 ? 0.770 -0.168 16.326 1.00 85.19 216 ALA A N 1
ATOM 1628 C CA . ALA A 1 216 ? 1.553 -0.083 17.557 1.00 85.19 216 ALA A CA 1
ATOM 1629 C C . ALA A 1 216 ? 0.910 0.897 18.554 1.00 85.19 216 ALA A C 1
ATOM 1631 O O . ALA A 1 216 ? 0.688 0.535 19.709 1.00 85.19 216 ALA A O 1
ATOM 1632 N N . GLY A 1 217 ? 0.482 2.073 18.081 1.00 85.38 217 GLY A N 1
ATOM 1633 C CA . GLY A 1 217 ? -0.234 3.055 18.898 1.00 85.38 217 GLY A CA 1
ATOM 1634 C C . GLY A 1 217 ? -1.544 2.533 19.503 1.00 85.38 217 GLY A C 1
ATOM 1635 O O . GLY A 1 217 ? -1.900 2.924 20.613 1.00 85.38 217 GLY A O 1
ATOM 1636 N N . VAL A 1 218 ? -2.244 1.603 18.836 1.00 84.00 218 VAL A N 1
ATOM 1637 C CA . VAL A 1 218 ? -3.415 0.918 19.427 1.00 84.00 218 VAL A CA 1
ATOM 1638 C C . VAL A 1 218 ? -3.017 0.077 20.618 1.00 84.00 218 VAL A C 1
ATOM 1640 O O . VAL A 1 218 ? -3.709 0.088 21.629 1.00 84.00 218 VAL A O 1
ATOM 1643 N N . THR A 1 219 ? -1.923 -0.669 20.497 1.00 80.88 219 THR A N 1
ATOM 1644 C CA . THR A 1 219 ? -1.459 -1.558 21.566 1.00 80.88 219 THR A CA 1
ATOM 1645 C C . THR A 1 219 ? -1.167 -0.746 22.826 1.00 80.88 219 THR A C 1
ATOM 1647 O O . THR A 1 219 ? -1.605 -1.122 23.914 1.00 80.88 219 THR A O 1
ATOM 1650 N N . ASP A 1 220 ? -0.550 0.424 22.664 1.00 84.50 220 ASP A N 1
ATOM 1651 C CA . ASP A 1 220 ? -0.283 1.355 23.761 1.00 84.50 220 ASP A CA 1
ATOM 1652 C C . ASP A 1 220 ? -1.574 1.961 24.337 1.00 84.50 220 ASP A C 1
ATOM 1654 O O . ASP A 1 220 ? -1.748 2.027 25.560 1.00 84.50 220 ASP A O 1
ATOM 1658 N N . ALA A 1 221 ? -2.515 2.352 23.471 1.00 81.38 221 ALA A N 1
ATOM 1659 C CA . ALA A 1 221 ? -3.804 2.910 23.880 1.00 81.38 221 ALA A CA 1
ATOM 1660 C C . ALA A 1 221 ? -4.690 1.886 24.613 1.00 81.38 221 ALA A C 1
ATOM 1662 O O . ALA A 1 221 ? -5.387 2.236 25.563 1.00 81.38 221 ALA A O 1
ATOM 1663 N N . LEU A 1 222 ? -4.659 0.615 24.201 1.00 80.06 222 LEU A N 1
ATOM 1664 C CA . LEU A 1 222 ? -5.410 -0.467 24.841 1.00 80.06 222 LEU A CA 1
ATOM 1665 C C . LEU A 1 222 ? -4.750 -0.944 26.140 1.00 80.06 222 LEU A C 1
ATOM 1667 O O . LEU A 1 222 ? -5.463 -1.297 27.082 1.00 80.06 222 LEU A O 1
ATOM 1671 N N . GLY A 1 223 ? -3.414 -0.957 26.195 1.00 78.81 223 GLY A N 1
ATOM 1672 C CA . GLY A 1 223 ? -2.637 -1.346 27.376 1.00 78.81 223 GLY A CA 1
ATOM 1673 C C . GLY A 1 223 ? -2.689 -0.316 28.506 1.00 78.81 223 GLY A C 1
ATOM 1674 O O . GLY A 1 223 ? -2.601 -0.675 29.681 1.00 78.81 223 GLY A O 1
ATOM 1675 N N . SER A 1 224 ? -2.916 0.952 28.165 1.00 72.75 224 SER A N 1
ATOM 1676 C CA . SER A 1 224 ? -3.171 2.037 29.113 1.00 72.75 224 SER A CA 1
ATOM 1677 C C . SER A 1 224 ? -4.615 1.961 29.618 1.00 72.75 224 SER A C 1
ATOM 1679 O O . SER A 1 224 ? -5.464 2.779 29.268 1.00 72.75 224 SER A O 1
ATOM 1681 N N . GLY A 1 225 ? -4.930 0.928 30.404 1.00 61.62 225 GLY A N 1
ATOM 1682 C CA . GLY A 1 225 ? -6.229 0.823 31.068 1.00 61.62 225 GLY A CA 1
ATOM 1683 C C . GLY A 1 225 ? -6.537 2.090 31.882 1.00 61.62 225 GLY A C 1
ATOM 1684 O O . GLY A 1 225 ? -5.599 2.752 32.340 1.00 61.62 225 GLY A O 1
ATOM 1685 N N . PRO A 1 226 ? -7.825 2.444 32.073 1.00 57.44 226 PRO A N 1
ATOM 1686 C CA . PRO A 1 226 ? -8.198 3.552 32.947 1.00 57.44 226 PRO A CA 1
ATOM 1687 C C . PRO A 1 226 ? -7.504 3.316 34.286 1.00 57.44 226 PRO A C 1
ATOM 1689 O O . PRO A 1 226 ? -7.641 2.223 34.840 1.00 57.44 226 PRO A O 1
ATOM 1692 N N . GLY A 1 227 ? -6.669 4.281 34.695 1.00 58.31 227 GLY A N 1
ATOM 1693 C CA . GLY A 1 227 ? -5.714 4.155 35.797 1.00 58.31 227 GLY A CA 1
ATOM 1694 C C . GLY A 1 227 ? -6.292 3.310 36.920 1.00 58.31 227 GLY A C 1
ATOM 1695 O O . GLY A 1 227 ? -7.424 3.567 37.330 1.00 58.31 227 GLY A O 1
ATOM 1696 N N . GLY A 1 228 ? -5.548 2.257 37.291 1.00 54.06 228 GLY A N 1
ATOM 1697 C CA . GLY A 1 228 ? -6.007 1.158 38.137 1.00 54.06 228 GLY A CA 1
ATOM 1698 C C . GLY A 1 228 ? -6.998 1.649 39.172 1.00 54.06 228 GLY A C 1
ATOM 1699 O O . GLY A 1 228 ? -6.668 2.561 39.920 1.00 54.06 228 GLY A O 1
ATOM 1700 N N . TYR A 1 229 ? -8.210 1.092 39.113 1.00 54.41 229 TYR A N 1
ATOM 1701 C CA . TYR A 1 229 ? -9.348 1.474 39.935 1.00 54.41 229 TYR A CA 1
ATOM 1702 C C . TYR A 1 229 ? -8.872 1.759 41.357 1.00 54.41 229 TYR A C 1
ATOM 1704 O O . TYR A 1 229 ? -8.542 0.830 42.096 1.00 54.41 229 TYR A O 1
ATOM 1712 N N . ASP A 1 230 ? -8.757 3.040 41.701 1.00 57.97 230 ASP A N 1
ATOM 1713 C CA . ASP A 1 230 ? -8.287 3.446 43.014 1.00 57.97 230 ASP A CA 1
ATOM 1714 C C . ASP A 1 230 ? -9.442 3.122 43.950 1.00 57.97 230 ASP A C 1
ATOM 1716 O O . ASP A 1 230 ? -10.448 3.830 43.975 1.00 57.97 230 ASP A O 1
ATOM 1720 N N . HIS A 1 231 ? -9.405 1.926 44.541 1.00 54.09 231 HIS A N 1
ATOM 1721 C CA . HIS A 1 231 ? -10.529 1.363 45.269 1.00 54.09 231 HIS A CA 1
ATOM 1722 C C . HIS A 1 231 ? -10.908 2.345 46.386 1.00 54.09 231 HIS A C 1
ATOM 1724 O O . HIS A 1 231 ? -10.195 2.410 47.389 1.00 54.09 231 HIS A O 1
ATOM 1730 N N . PRO A 1 232 ? -12.059 3.047 46.305 1.00 54.62 232 PRO A N 1
ATOM 1731 C CA . PRO A 1 232 ? -12.428 4.048 47.309 1.00 54.62 232 PRO A CA 1
ATOM 1732 C C . PRO A 1 232 ? -12.771 3.419 48.672 1.00 54.62 232 PRO A C 1
ATOM 1734 O O . PRO A 1 232 ? -13.138 4.116 49.611 1.00 54.62 232 PRO A O 1
ATOM 1737 N N . PHE A 1 233 ? -12.660 2.092 48.789 1.00 51.81 233 PHE A N 1
ATOM 1738 C CA . PHE A 1 233 ? -12.867 1.331 50.015 1.00 51.81 233 PHE A CA 1
ATOM 1739 C C . PHE A 1 233 ? -11.565 0.955 50.737 1.00 51.81 233 PHE A C 1
ATOM 1741 O O . PHE A 1 233 ? -11.643 0.351 51.803 1.00 51.81 233 PHE A O 1
ATOM 1748 N N . ALA A 1 234 ? -10.383 1.288 50.203 1.00 50.34 234 ALA A N 1
ATOM 1749 C CA . ALA A 1 234 ? -9.116 0.922 50.844 1.00 50.34 234 ALA A CA 1
ATOM 1750 C C . ALA A 1 234 ? -8.750 1.804 52.057 1.00 50.34 234 ALA A C 1
ATOM 1752 O O . ALA A 1 234 ? -7.974 1.370 52.901 1.00 50.34 234 ALA A O 1
ATOM 1753 N N . GLU A 1 235 ? -9.350 2.989 52.203 1.00 51.25 235 GLU A N 1
ATOM 1754 C CA . GLU A 1 235 ? -9.116 3.889 53.343 1.00 51.25 235 GLU A CA 1
ATOM 1755 C C . GLU A 1 235 ? -10.429 4.307 54.016 1.00 51.25 235 GLU A C 1
ATOM 1757 O O . GLU A 1 235 ? -10.658 5.466 54.356 1.00 51.25 235 GLU A O 1
ATOM 1762 N N . ALA A 1 236 ? -11.308 3.341 54.290 1.00 55.81 236 ALA A N 1
ATOM 1763 C CA . ALA A 1 236 ? -12.057 3.465 55.531 1.00 55.81 236 ALA A CA 1
ATOM 1764 C C . ALA A 1 236 ? -11.031 3.259 56.649 1.00 55.81 236 ALA A C 1
ATOM 1766 O O . ALA A 1 236 ? -10.741 2.126 57.028 1.00 55.81 236 ALA A O 1
ATOM 1767 N N . ASP A 1 237 ? -10.436 4.362 57.107 1.00 52.09 237 ASP A N 1
ATOM 1768 C CA . ASP A 1 237 ? -9.766 4.460 58.396 1.00 52.09 237 ASP A CA 1
ATOM 1769 C C . ASP A 1 237 ? -10.677 3.769 59.414 1.00 52.09 237 ASP A C 1
ATOM 1771 O O . ASP A 1 237 ? -11.699 4.310 59.851 1.00 52.09 237 ASP A O 1
ATOM 1775 N N . HIS A 1 238 ? -10.366 2.506 59.713 1.00 55.34 238 HIS A N 1
ATOM 1776 C CA . HIS A 1 238 ? -10.913 1.787 60.842 1.00 55.34 238 HIS A CA 1
ATOM 1777 C C . HIS A 1 238 ? -10.320 2.465 62.068 1.00 55.34 238 HIS A C 1
ATOM 1779 O O . HIS A 1 238 ? -9.414 1.939 62.719 1.00 55.34 238 HIS A O 1
ATOM 1785 N N . GLY A 1 239 ? -10.842 3.660 62.355 1.00 48.94 239 GLY A N 1
ATOM 1786 C CA . GLY A 1 239 ? -10.642 4.363 63.594 1.00 48.94 239 GLY A CA 1
ATOM 1787 C C . GLY A 1 239 ? -10.784 3.332 64.693 1.00 48.94 239 GLY A C 1
ATOM 1788 O O . GLY A 1 239 ? -11.778 2.606 64.756 1.00 48.94 239 GLY A O 1
ATOM 1789 N N . GLN A 1 240 ? -9.711 3.224 65.465 1.00 52.88 240 GLN A N 1
ATOM 1790 C CA . GLN A 1 240 ? -9.474 2.297 66.555 1.00 52.88 240 GLN A CA 1
ATOM 1791 C C . GLN A 1 240 ? -10.637 2.310 67.560 1.00 52.88 240 GLN A C 1
ATOM 1793 O O . GLN A 1 240 ? -10.567 2.904 68.631 1.00 52.88 240 GLN A O 1
ATOM 1798 N N . GLY A 1 241 ? -11.737 1.649 67.220 1.00 49.19 241 GLY A N 1
ATOM 1799 C CA . GLY A 1 241 ? -12.806 1.302 68.133 1.00 49.19 241 GLY A CA 1
ATOM 1800 C C . GLY A 1 241 ? -12.377 0.038 68.848 1.00 49.19 241 GLY A C 1
ATOM 1801 O O . GLY A 1 241 ? -12.636 -1.060 68.364 1.00 49.19 241 GLY A O 1
ATOM 1802 N N . GLY A 1 242 ? -11.656 0.202 69.957 1.00 50.16 242 GLY A N 1
ATOM 1803 C CA . GLY A 1 242 ? -11.227 -0.897 70.812 1.00 50.16 242 GLY A CA 1
ATOM 1804 C C . GLY A 1 242 ? -12.395 -1.821 71.148 1.00 50.16 242 GLY A C 1
ATOM 1805 O O . GLY A 1 242 ? -13.295 -1.456 71.900 1.00 50.16 242 GLY A O 1
ATOM 1806 N N . VAL A 1 243 ? -12.356 -3.030 70.593 1.00 52.75 243 VAL A N 1
ATOM 1807 C CA . VAL A 1 243 ? -13.154 -4.156 71.069 1.00 52.75 243 VAL A CA 1
ATOM 1808 C C . VAL A 1 243 ? -12.459 -4.670 72.334 1.00 52.75 243 VAL A C 1
ATOM 1810 O O . VAL A 1 243 ? -11.286 -5.046 72.252 1.00 52.75 243 VAL A O 1
ATOM 1813 N N . PRO A 1 244 ? -13.116 -4.673 73.509 1.00 55.56 244 PRO A N 1
ATOM 1814 C CA . PRO A 1 244 ? -12.564 -5.295 74.702 1.00 55.56 244 PRO A CA 1
ATOM 1815 C C . PRO A 1 244 ? -12.428 -6.792 74.438 1.00 55.56 244 PRO A C 1
ATOM 1817 O O . PRO A 1 244 ? -13.414 -7.484 74.183 1.00 55.56 244 PRO A O 1
ATOM 1820 N N . GLY A 1 245 ? -11.185 -7.265 74.438 1.00 50.44 245 GLY A N 1
ATOM 1821 C CA . GLY A 1 245 ? -10.877 -8.677 74.332 1.00 50.44 245 GLY A CA 1
ATOM 1822 C C . GLY A 1 245 ? -11.319 -9.407 75.589 1.00 50.44 245 GLY A C 1
ATOM 1823 O O . GLY A 1 245 ? -10.897 -9.048 76.683 1.00 50.44 245 GLY A O 1
ATOM 1824 N N . ASP A 1 246 ? -12.104 -10.461 75.403 1.00 55.06 246 ASP A N 1
ATOM 1825 C CA . ASP A 1 246 ? -12.253 -11.524 76.380 1.00 55.06 246 ASP A CA 1
ATOM 1826 C C . ASP A 1 246 ? -12.267 -12.888 75.684 1.00 55.06 246 ASP A C 1
ATOM 1828 O O . ASP A 1 246 ? -12.847 -13.072 74.615 1.00 55.06 246 ASP A O 1
ATOM 1832 N N . ALA A 1 247 ? -11.645 -13.832 76.389 1.00 47.12 247 ALA A N 1
ATOM 1833 C CA . ALA A 1 247 ? -11.695 -15.284 76.245 1.00 47.12 247 ALA A CA 1
ATOM 1834 C C . ALA A 1 247 ? -10.867 -15.946 75.125 1.00 47.12 247 ALA A C 1
ATOM 1836 O O . ALA A 1 247 ? -11.308 -16.248 74.019 1.00 47.12 247 ALA A O 1
ATOM 1837 N N . GLN A 1 248 ? -9.654 -16.299 75.552 1.00 54.72 248 GLN A N 1
ATOM 1838 C CA . GLN A 1 248 ? -8.849 -17.433 75.112 1.00 54.72 248 GLN A CA 1
ATOM 1839 C C . GLN A 1 248 ? -9.684 -18.706 74.873 1.00 54.72 248 GLN A C 1
ATOM 1841 O O . GLN A 1 248 ? -10.406 -19.165 75.755 1.00 5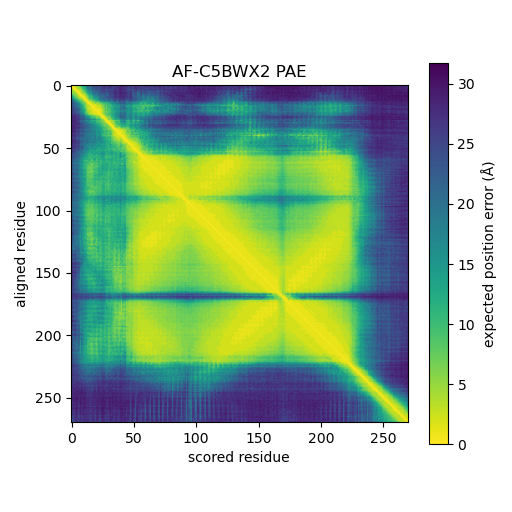4.72 248 GLN A O 1
ATOM 1846 N N . GLY A 1 249 ? -9.481 -19.337 73.719 1.00 46.97 249 GLY A N 1
ATOM 1847 C CA . GLY A 1 249 ? -9.930 -20.696 73.426 1.00 46.97 249 GLY A CA 1
ATOM 1848 C C . GLY A 1 249 ? -8.994 -21.320 72.400 1.00 46.97 249 GLY A C 1
ATOM 1849 O O . GLY A 1 249 ? -9.137 -21.089 71.205 1.00 46.97 249 GLY A O 1
ATOM 1850 N N . GLY A 1 250 ? -7.978 -22.037 72.882 1.00 51.59 250 GLY A N 1
ATOM 1851 C CA . GLY A 1 250 ? -6.977 -22.687 72.042 1.00 51.59 250 GLY A CA 1
ATOM 1852 C C . GLY A 1 250 ? -7.547 -23.843 71.222 1.00 51.59 250 GLY A C 1
ATOM 1853 O O . GLY A 1 250 ? -8.412 -24.584 71.685 1.00 51.59 250 GLY A O 1
ATOM 1854 N N . VAL A 1 251 ? -6.989 -24.033 70.027 1.00 54.59 251 VAL A N 1
ATOM 1855 C CA . VAL A 1 251 ? -7.129 -25.265 69.245 1.00 54.59 251 VAL A CA 1
ATOM 1856 C C . VAL A 1 251 ? -5.716 -25.776 68.931 1.00 54.59 251 VAL A C 1
ATOM 1858 O O . VAL A 1 251 ? -4.919 -25.020 68.370 1.00 54.59 251 VAL A O 1
ATOM 1861 N N . PRO A 1 252 ? -5.358 -27.011 69.333 1.00 60.22 252 PRO A N 1
ATOM 1862 C CA . PRO A 1 252 ? -4.061 -27.606 69.040 1.00 60.22 252 PRO A CA 1
ATOM 1863 C C . PRO A 1 252 ? -4.020 -28.150 67.607 1.00 60.22 252 PRO A C 1
ATOM 1865 O O . PRO A 1 252 ? -5.028 -28.596 67.063 1.00 60.22 252 PRO A O 1
ATOM 1868 N N . GLY A 1 253 ? -2.829 -28.076 67.015 1.00 57.44 253 GLY A N 1
ATOM 1869 C CA . GLY A 1 253 ? -2.587 -28.319 65.600 1.00 57.44 253 GLY A CA 1
ATOM 1870 C C . GLY A 1 253 ? -2.638 -29.766 65.123 1.00 57.44 253 GLY A C 1
ATOM 1871 O O . GLY A 1 253 ? -2.836 -30.702 65.889 1.00 57.44 253 GLY A O 1
ATOM 1872 N N . GLN A 1 254 ? -2.424 -29.885 63.817 1.00 46.72 254 GLN A N 1
ATOM 1873 C CA . GLN A 1 254 ? -2.083 -31.049 62.992 1.00 46.72 254 GLN A CA 1
ATOM 1874 C C . GLN A 1 254 ? -1.962 -30.477 61.567 1.00 46.72 254 GLN A C 1
ATOM 1876 O O . GLN A 1 254 ? -2.743 -29.607 61.203 1.00 46.72 254 GLN A O 1
ATOM 1881 N N . SER A 1 255 ? -1.063 -30.853 60.676 1.00 47.84 255 SER A N 1
ATOM 1882 C CA . SER A 1 255 ? 0.125 -31.699 60.666 1.00 47.84 255 SER A CA 1
ATOM 1883 C C . SER A 1 255 ? 0.668 -31.534 59.244 1.00 47.84 255 SER A C 1
ATOM 1885 O O . SER A 1 255 ? -0.108 -31.401 58.297 1.00 47.84 255 SER A O 1
ATOM 1887 N N . GLU A 1 256 ? 1.986 -31.518 59.109 1.00 54.41 256 GLU A N 1
ATOM 1888 C CA . GLU A 1 256 ? 2.710 -31.474 57.842 1.00 54.41 256 GLU A CA 1
ATOM 1889 C C . GLU A 1 256 ? 2.275 -32.599 56.888 1.00 54.41 256 GLU A C 1
ATOM 1891 O O . GLU A 1 256 ? 2.066 -33.740 57.301 1.00 54.41 256 GLU A O 1
ATOM 1896 N N . GLY A 1 257 ? 2.181 -32.283 55.597 1.00 48.88 257 GLY A N 1
ATOM 1897 C CA . GLY A 1 257 ? 1.909 -33.251 54.539 1.00 48.88 257 GLY A CA 1
ATOM 1898 C C . GLY A 1 257 ? 2.487 -32.766 53.220 1.00 48.88 257 GLY A C 1
ATOM 1899 O O . GLY A 1 257 ? 1.813 -32.075 52.462 1.00 48.88 257 GLY A O 1
ATOM 1900 N N . GLY A 1 258 ? 3.757 -33.096 52.981 1.00 56.78 258 GLY A N 1
ATOM 1901 C CA . GLY A 1 258 ? 4.426 -32.889 51.702 1.00 56.78 258 GLY A CA 1
ATOM 1902 C C . GLY A 1 258 ? 3.830 -33.764 50.597 1.00 56.78 258 GLY A C 1
ATOM 1903 O O . GLY A 1 258 ? 3.431 -34.902 50.839 1.00 56.78 258 GLY A O 1
ATOM 1904 N N . GLY A 1 259 ? 3.799 -33.221 49.381 1.00 49.03 259 GLY A N 1
ATOM 1905 C CA . GLY A 1 259 ? 3.451 -33.928 48.150 1.00 49.03 259 GLY A CA 1
ATOM 1906 C C . GLY A 1 259 ? 4.587 -33.799 47.127 1.00 49.03 259 GLY A C 1
ATOM 1907 O O . GLY A 1 259 ? 5.217 -32.740 47.077 1.00 49.03 259 GLY A O 1
ATOM 1908 N N .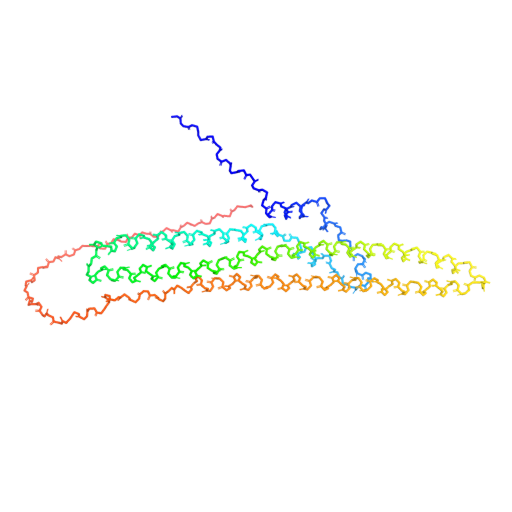 PRO A 1 260 ? 4.901 -34.869 46.376 1.00 60.72 260 PRO A N 1
ATOM 1909 C CA . PRO A 1 260 ? 6.148 -35.011 45.633 1.00 60.72 260 PRO A CA 1
ATOM 1910 C C . PRO A 1 260 ? 6.127 -34.272 44.294 1.00 60.72 260 PRO A C 1
ATOM 1912 O O . PRO A 1 260 ? 5.078 -34.058 43.693 1.00 60.72 260 PRO A O 1
ATOM 1915 N N . GLY A 1 261 ? 7.326 -33.917 43.830 1.00 54.94 261 GLY A N 1
ATOM 1916 C CA . GLY A 1 261 ? 7.554 -33.429 42.480 1.00 54.94 261 GLY A CA 1
ATOM 1917 C C . GLY A 1 261 ? 7.354 -34.526 41.440 1.00 54.94 261 GLY A C 1
ATOM 1918 O O . GLY A 1 261 ? 7.781 -35.664 41.635 1.00 54.94 261 GLY A O 1
ATOM 1919 N N . GLU A 1 262 ? 6.758 -34.142 40.318 1.00 57.09 262 GLU A N 1
ATOM 1920 C CA . GLU A 1 262 ? 6.754 -34.922 39.089 1.00 57.09 262 GLU A CA 1
ATOM 1921 C C . GLU A 1 262 ? 7.613 -34.206 38.051 1.00 57.09 262 GLU A C 1
ATOM 1923 O O . GLU A 1 262 ? 7.380 -33.062 37.660 1.00 57.09 262 GLU A O 1
ATOM 1928 N N . SER A 1 263 ? 8.663 -34.914 37.664 1.00 65.94 263 SER A N 1
ATOM 1929 C CA . SER A 1 263 ? 9.539 -34.645 36.542 1.00 65.94 263 SER A CA 1
ATOM 1930 C C . SER A 1 263 ? 9.225 -35.675 35.461 1.00 65.94 263 SER A C 1
ATOM 1932 O O . SER A 1 263 ? 9.527 -36.846 35.665 1.00 65.94 263 SER A O 1
ATOM 1934 N N . GLU A 1 264 ? 8.693 -35.254 34.316 1.00 56.03 264 GLU A N 1
ATOM 1935 C CA . GLU A 1 264 ? 8.692 -36.035 33.070 1.00 56.03 264 GLU A CA 1
ATOM 1936 C C . GLU A 1 264 ? 8.932 -35.048 31.917 1.00 56.03 264 GLU A C 1
ATOM 1938 O O . GLU A 1 264 ? 8.243 -34.042 31.790 1.00 56.03 264 GLU A O 1
ATOM 1943 N N . ALA A 1 265 ? 10.105 -35.081 31.286 1.00 57.44 265 ALA A N 1
ATOM 1944 C CA . ALA A 1 265 ? 10.563 -36.029 30.265 1.00 57.44 265 ALA A CA 1
ATOM 1945 C C . ALA A 1 265 ? 10.129 -35.581 28.861 1.00 57.44 265 ALA A C 1
ATOM 1947 O O . ALA A 1 265 ? 8.953 -35.427 28.549 1.00 57.44 265 ALA A O 1
ATOM 1948 N N . GLY A 1 266 ? 11.142 -35.311 28.039 1.00 55.66 266 GLY A N 1
ATOM 1949 C CA . GLY A 1 266 ? 10.996 -34.814 26.684 1.00 55.66 266 GLY A CA 1
ATOM 1950 C C . GLY A 1 266 ? 10.468 -35.855 25.707 1.00 55.66 266 GLY A C 1
ATOM 1951 O O . GLY A 1 266 ? 10.623 -37.060 25.891 1.00 55.66 266 GLY A O 1
ATOM 1952 N N . VAL A 1 267 ? 9.918 -35.345 24.610 1.00 58.81 267 VAL A N 1
ATOM 1953 C CA . VAL A 1 267 ? 9.665 -36.107 23.392 1.00 58.81 267 VAL A CA 1
ATOM 1954 C C . VAL A 1 267 ? 10.335 -35.359 22.247 1.00 58.81 267 VAL A C 1
ATOM 1956 O O . VAL A 1 267 ? 9.958 -34.246 21.894 1.00 58.81 267 VAL A O 1
ATOM 1959 N N . SER A 1 268 ? 11.379 -35.991 21.720 1.00 64.44 268 SER A N 1
ATOM 1960 C CA . SER A 1 268 ? 11.965 -35.734 20.411 1.00 64.44 268 SER A CA 1
ATOM 1961 C C . SER A 1 268 ? 11.442 -36.833 19.496 1.00 64.44 268 SER A C 1
ATOM 1963 O O . SER A 1 268 ? 11.513 -38.009 19.857 1.00 64.44 268 SER A O 1
ATOM 1965 N N . SER A 1 269 ? 10.899 -36.469 18.339 1.00 65.06 269 SER A N 1
ATOM 1966 C CA . SER A 1 269 ? 10.713 -37.394 17.222 1.00 65.06 269 SER A CA 1
ATOM 1967 C C . SER A 1 269 ? 10.747 -36.614 15.909 1.00 65.06 269 SER A C 1
ATOM 1969 O O . SER A 1 269 ? 9.925 -35.721 15.721 1.00 65.06 269 SER A O 1
ATOM 1971 N N . ASP A 1 270 ? 11.765 -36.976 15.121 1.00 62.34 270 ASP A N 1
ATOM 1972 C CA . ASP A 1 270 ? 11.928 -37.010 13.655 1.00 62.34 270 ASP A CA 1
ATOM 1973 C C . ASP A 1 270 ? 11.492 -35.832 12.768 1.00 62.34 270 ASP A C 1
ATOM 1975 O O . ASP A 1 270 ? 10.279 -35.559 12.632 1.00 62.34 270 ASP A O 1
#

pLDDT: mean 75.2, std 19.22, range [24.98, 97.44]

Secondary structure (DSSP, 8-state):
--------------HHHHHHHHHHSSS-TTS---HHHHHHHHS---HHHHHHHHTS-HHHHHHHHHHHHHHHHHHHHHHHHHHHHHHHHHTT--SHHHHHHHHHHHHHHHHHHHHHHHHHHHHHHHHHHHHHHHHHHHHHHHHHHHHHHHHHHHHHHHHHHHHHHHS-SSS-HHHHHHHHHHHHHHHHHHHHHHHHHHHHHHHHHHHHHHHHHHHHHHHHHHHS-SS----TTTT-----------------------------------

Foldseek 3Di:
DDDPPDPPPPPPCDPLVVLCCLCVPDDNPLVVQDQVLLCVQPVDRPNVVVSVLLVDSLSVLLVQLVVLLVLLVVLVVVLVVLLVVLVVVLVPDDDPVNVVVSVVSVVVSVLSNLLSVLSNVLSVLSNVLSVLSSVLVVVLVVLVVVSVVLVVVLVVLVVVLVVCVVVPPPDPPPSNVVSVVVNVVSSVVNNVSSVVNVVSSVVSVVSVVVSVVSVVVSVVSVVPPPPPPPPPPPPPPPPCPDDDDDDDDDDDDDDDDDDDDDDDDDDDDD

Sequence (270 aa):
MSSLAALEPPAEPGIAADLVAVATGRGSWLSWLVPDLVQRFLGIDLEKPTRDRFAGDWAGLARAGEAFSSLGAFHTTLADEVAQDTSDVGSDWSGNAAEAARAYLRGLVDAVEGRRQVLTEVGRRLVDVAWFVSDRAELVGARRGDLDEIDAEAARVENDLHEAERDADGLDAGRVEDLRHQLAELETRGAAVADEIARLFREVDDAVTAARDAVAGVTDALGSGPGGYDHPFAEADHGQGGVPGDAQGGVPGQSEGGGPGESEAGVSSD

Nearest PDB structures (foldseek):
  4fzs-assembly1_A  TM=3.336E-01  e=4.567E-02  Homo sapiens
  8qbs-assembly1_A  TM=3.805E-01  e=5.698E+00  Nostoc punctiforme
  8qbw-assembly1_A  TM=3.836E-01  e=8.759E+00  Nostoc punctiforme

Radius of gyration: 35.3 Å; Cα contacts (8 Å, |Δi|>4): 170; chains: 1; bounding box: 69×47×124 Å

InterPro domains:
  IPR036689 ESAT-6-like superfamily [SSF140453] (56-131)

Mean predicted aligned error: 13.42 Å

Organism: Beutenbergia cavernae (strain ATCC BAA-8 / DSM 12333 / CCUG 43141 / JCM 11478 / NBRC 16432 / NCIMB 13614 / HKI 0122) (NCBI:txid471853)